Protein AF-A0A1A8L8E6-F1 (afdb_monomer_lite)

pLDDT: mean 73.15, std 21.64, range [30.52, 98.62]

Structure (mmCIF, N/CA/C/O backbone):
data_AF-A0A1A8L8E6-F1
#
_entry.id   AF-A0A1A8L8E6-F1
#
loop_
_atom_site.group_PDB
_atom_site.id
_atom_site.type_symbol
_atom_site.label_atom_id
_atom_site.label_alt_id
_atom_site.label_comp_id
_atom_site.label_asym_id
_atom_site.label_entity_id
_atom_site.label_seq_id
_atom_site.pdbx_PDB_ins_code
_atom_site.Cartn_x
_atom_site.Cartn_y
_atom_site.Cartn_z
_atom_site.occupancy
_atom_site.B_iso_or_equiv
_atom_site.auth_seq_id
_atom_site.auth_comp_id
_atom_site.auth_asym_id
_atom_site.auth_atom_id
_atom_site.pdbx_PDB_model_num
ATOM 1 N N . ARG A 1 1 ? -5.848 -0.897 59.527 1.00 51.50 1 ARG A N 1
ATOM 2 C CA . ARG A 1 1 ? -4.879 -0.174 58.669 1.00 51.50 1 ARG A CA 1
ATOM 3 C C . ARG A 1 1 ? -3.795 -1.164 58.243 1.00 51.50 1 ARG A C 1
ATOM 5 O O . ARG A 1 1 ? -3.201 -1.773 59.115 1.00 51.50 1 ARG A O 1
ATOM 12 N N . TYR A 1 2 ? -3.656 -1.353 56.926 1.00 51.88 2 TYR A N 1
ATOM 13 C CA . TYR A 1 2 ? -2.544 -1.946 56.160 1.00 51.88 2 TYR A CA 1
ATOM 14 C C . TYR A 1 2 ? -1.963 -3.317 56.581 1.00 51.88 2 TYR A C 1
ATOM 16 O O . TYR A 1 2 ? -0.936 -3.386 57.239 1.00 51.88 2 TYR A O 1
ATOM 24 N N . ARG A 1 3 ? -2.566 -4.414 56.088 1.00 58.44 3 ARG A N 1
ATOM 25 C CA . ARG A 1 3 ? -1.907 -5.739 55.948 1.00 58.44 3 ARG A CA 1
ATOM 26 C C . ARG A 1 3 ? -1.921 -6.274 54.498 1.00 58.44 3 ARG A C 1
ATOM 28 O O . ARG A 1 3 ? -1.459 -7.372 54.240 1.00 58.44 3 ARG A O 1
ATOM 35 N N . VAL A 1 4 ? -2.450 -5.507 53.539 1.00 60.50 4 VAL A N 1
ATOM 36 C CA . VAL A 1 4 ? -2.654 -5.978 52.152 1.00 60.50 4 VAL A CA 1
ATOM 37 C C . VAL A 1 4 ? -1.411 -5.776 51.273 1.00 60.50 4 VAL A C 1
ATOM 39 O O . VAL A 1 4 ? -1.155 -6.575 50.381 1.00 60.50 4 VAL A O 1
ATOM 42 N N . PHE A 1 5 ? -0.584 -4.762 51.556 1.00 56.34 5 PHE A N 1
ATOM 43 C CA . PHE A 1 5 ? 0.571 -4.424 50.713 1.00 56.34 5 PHE A CA 1
ATOM 44 C C . PHE A 1 5 ? 1.696 -5.472 50.724 1.00 56.34 5 PHE A C 1
ATOM 46 O O . PHE A 1 5 ? 2.367 -5.613 49.712 1.00 56.34 5 PHE A O 1
ATOM 53 N N . GLY A 1 6 ? 1.863 -6.242 51.809 1.00 64.25 6 GLY A N 1
ATOM 54 C CA . GLY A 1 6 ? 2.903 -7.280 51.891 1.00 64.25 6 GLY A CA 1
ATOM 55 C C . GLY A 1 6 ? 2.642 -8.491 50.988 1.00 64.25 6 GLY A C 1
ATOM 56 O O . GLY A 1 6 ? 3.568 -9.041 50.406 1.00 64.25 6 GLY A O 1
ATOM 57 N N . SER A 1 7 ? 1.371 -8.870 50.812 1.00 73.38 7 SER A N 1
ATOM 58 C CA . SER A 1 7 ? 0.993 -10.007 49.962 1.00 73.38 7 SER A CA 1
ATOM 59 C C . SER A 1 7 ? 1.136 -9.690 48.472 1.00 73.38 7 SER A C 1
ATOM 61 O O . SER A 1 7 ? 1.503 -10.570 47.700 1.00 73.38 7 SER A O 1
ATOM 63 N N . LEU A 1 8 ? 0.883 -8.440 48.066 1.00 75.94 8 LEU A N 1
ATOM 64 C CA . LEU A 1 8 ? 1.061 -8.017 46.676 1.00 75.94 8 LEU A CA 1
ATOM 65 C C . LEU A 1 8 ? 2.543 -7.849 46.323 1.00 75.94 8 LEU A C 1
ATOM 67 O O . LEU A 1 8 ? 2.952 -8.272 45.247 1.00 75.94 8 LEU A O 1
ATOM 71 N N . SER A 1 9 ? 3.355 -7.280 47.221 1.00 77.19 9 SER A N 1
ATOM 72 C CA . SER A 1 9 ? 4.801 -7.183 46.997 1.00 77.19 9 SER A CA 1
ATOM 73 C C . SER A 1 9 ? 5.450 -8.561 46.904 1.00 77.19 9 SER A C 1
ATOM 75 O O . SER A 1 9 ? 6.258 -8.779 46.017 1.00 77.19 9 SER A O 1
ATOM 77 N N . GLU A 1 10 ? 5.052 -9.513 47.754 1.00 76.25 10 GLU A N 1
ATOM 78 C CA . GLU A 1 10 ? 5.568 -10.886 47.698 1.00 76.25 10 GLU A CA 1
ATOM 79 C C . GLU A 1 10 ? 5.160 -11.610 46.404 1.00 76.25 10 GLU A C 1
ATOM 81 O O . GLU A 1 10 ? 5.951 -12.361 45.838 1.00 76.25 10 GLU A O 1
ATOM 86 N N . PHE A 1 11 ? 3.942 -11.363 45.911 1.00 77.50 11 PHE A N 1
ATOM 87 C CA . PHE A 1 11 ? 3.479 -11.900 44.633 1.00 77.50 11 PHE A CA 1
ATOM 88 C C . PHE A 1 11 ? 4.265 -11.322 43.446 1.00 77.50 11 PHE A C 1
ATOM 90 O O . PHE A 1 11 ? 4.702 -12.077 42.582 1.00 77.50 11 PHE A O 1
ATOM 97 N N . LEU A 1 12 ? 4.501 -10.006 43.430 1.00 77.06 12 LEU A N 1
ATOM 98 C CA . LEU A 1 12 ? 5.292 -9.338 42.388 1.00 77.06 12 LEU A CA 1
ATOM 99 C C . LEU A 1 12 ? 6.776 -9.717 42.448 1.00 77.06 12 LEU A C 1
ATOM 101 O O . LEU A 1 12 ? 7.422 -9.839 41.419 1.00 77.06 12 LEU A O 1
ATOM 105 N N . SER A 1 13 ? 7.324 -9.980 43.632 1.00 76.31 13 SER A N 1
ATOM 106 C CA . SER A 1 13 ? 8.695 -10.484 43.760 1.00 76.31 13 SER A CA 1
ATOM 107 C C . SER A 1 13 ? 8.880 -11.895 43.188 1.00 76.31 13 SER A C 1
ATOM 109 O O . SER A 1 13 ? 10.000 -12.270 42.867 1.00 76.31 13 SER A O 1
ATOM 111 N N . LYS A 1 14 ? 7.801 -12.677 43.057 1.00 73.06 14 LYS A N 1
ATOM 112 C CA . LYS A 1 14 ? 7.816 -14.053 42.530 1.00 73.06 14 LYS A CA 1
ATOM 113 C C . LYS A 1 14 ? 7.355 -14.152 41.072 1.00 73.06 14 LYS A C 1
ATOM 115 O O . LYS A 1 14 ? 7.474 -15.220 40.474 1.00 73.06 14 LYS A O 1
ATOM 120 N N . SER A 1 15 ? 6.811 -13.077 40.491 1.00 74.50 15 SER A N 1
ATOM 121 C CA . SER A 1 15 ? 6.330 -13.100 39.102 1.00 74.50 15 SER A CA 1
ATOM 122 C C . SER A 1 15 ? 7.469 -13.270 38.108 1.00 74.50 15 SER A C 1
ATOM 124 O O . SER A 1 15 ? 7.307 -13.968 37.111 1.00 74.50 15 SER A O 1
ATOM 126 N N . ASP A 1 16 ? 8.621 -12.684 38.416 1.00 77.75 16 ASP A N 1
ATOM 127 C CA . ASP A 1 16 ? 9.802 -12.742 37.564 1.00 77.75 16 ASP A CA 1
ATOM 128 C C . ASP A 1 16 ? 10.296 -14.188 37.430 1.00 77.75 16 ASP A C 1
ATOM 130 O O . ASP A 1 16 ? 10.424 -14.699 36.322 1.00 77.75 16 ASP A O 1
ATOM 134 N N . GLU A 1 17 ? 10.447 -14.905 38.546 1.00 83.00 17 GLU A N 1
ATOM 135 C CA . GLU A 1 17 ? 10.879 -16.310 38.564 1.00 83.00 17 GLU A CA 1
ATOM 136 C C . GLU A 1 17 ? 9.927 -17.233 37.784 1.00 83.00 17 GLU A C 1
ATOM 138 O O . GLU A 1 17 ? 10.367 -18.120 37.048 1.00 83.00 17 GLU A O 1
ATOM 143 N N . TYR A 1 18 ? 8.613 -17.002 37.891 1.00 83.81 18 TYR A N 1
ATOM 144 C CA . TYR A 1 18 ? 7.621 -17.764 37.129 1.00 83.81 18 TYR A CA 1
ATOM 145 C C . TYR A 1 18 ? 7.757 -17.543 35.616 1.00 83.81 18 TYR A C 1
ATOM 147 O O . TYR A 1 18 ? 7.713 -18.508 34.847 1.00 83.81 18 TYR A O 1
ATOM 155 N N . VAL A 1 19 ? 7.941 -16.292 35.184 1.00 87.94 19 VAL A N 1
ATOM 156 C CA . VAL A 1 19 ? 8.095 -15.943 33.764 1.00 87.94 19 VAL A CA 1
ATOM 157 C C . VAL A 1 19 ? 9.409 -16.486 33.204 1.00 87.94 19 VAL A C 1
ATOM 159 O O . VAL A 1 19 ? 9.391 -17.078 32.124 1.00 87.94 19 VAL A O 1
ATOM 162 N N . TYR A 1 20 ? 10.516 -16.370 33.944 1.00 87.94 20 TYR A N 1
ATOM 163 C CA . TYR A 1 20 ? 11.808 -16.933 33.538 1.00 87.94 20 TYR A CA 1
ATOM 164 C C . TYR A 1 20 ? 11.731 -18.452 33.372 1.00 87.94 20 TYR A C 1
ATOM 166 O O . TYR A 1 20 ? 12.066 -18.970 32.311 1.00 87.94 20 TYR A O 1
ATOM 174 N N . LYS A 1 21 ? 11.138 -19.165 34.336 1.00 88.38 21 LYS A N 1
ATOM 175 C CA . LYS A 1 21 ? 10.937 -20.616 34.235 1.00 88.38 21 LYS A CA 1
ATOM 176 C C . LYS A 1 21 ? 10.068 -21.014 33.039 1.00 88.38 21 LYS A C 1
ATOM 178 O O . LYS A 1 21 ? 10.298 -22.047 32.412 1.00 88.38 21 LYS A O 1
ATOM 183 N N . GLN A 1 22 ? 9.037 -20.231 32.725 1.00 90.62 22 GLN A N 1
ATOM 184 C CA . GLN A 1 22 ? 8.180 -20.499 31.572 1.00 90.62 22 GLN A CA 1
ATOM 185 C C . GLN A 1 22 ? 8.919 -20.281 30.244 1.00 90.62 22 GLN A C 1
ATOM 187 O O . GLN A 1 22 ? 8.703 -21.056 29.307 1.00 90.62 22 GLN A O 1
ATOM 192 N N . ALA A 1 23 ? 9.780 -19.263 30.176 1.00 92.88 23 ALA A N 1
ATOM 193 C CA . ALA A 1 23 ? 10.656 -19.017 29.037 1.00 92.88 23 ALA A CA 1
ATOM 194 C C . ALA A 1 23 ? 11.681 -20.149 28.869 1.00 92.88 23 ALA A C 1
ATOM 196 O O . ALA A 1 23 ? 11.795 -20.689 27.771 1.00 92.88 23 ALA A O 1
ATOM 197 N N . ASP A 1 24 ? 12.330 -20.590 29.948 1.00 89.50 24 ASP A N 1
ATOM 198 C CA . ASP A 1 24 ? 13.298 -21.694 29.921 1.00 89.50 24 ASP A CA 1
ATOM 199 C C . ASP A 1 24 ? 12.669 -22.998 29.426 1.00 89.50 24 ASP A C 1
ATOM 201 O O . ASP A 1 24 ? 13.211 -23.651 28.540 1.00 89.50 24 ASP A O 1
ATOM 205 N N . ASN A 1 25 ? 11.474 -23.342 29.920 1.00 92.62 25 ASN A N 1
ATOM 206 C CA . ASN A 1 25 ? 10.747 -24.530 29.463 1.00 92.62 25 ASN A CA 1
ATOM 207 C C . ASN A 1 25 ? 10.397 -24.464 27.965 1.00 92.62 25 ASN A C 1
ATOM 209 O O . ASN A 1 25 ? 10.394 -25.489 27.282 1.00 92.62 25 ASN A O 1
ATOM 213 N N . LEU A 1 26 ? 10.073 -23.272 27.447 1.00 95.06 26 LEU A N 1
ATOM 214 C CA . LEU A 1 26 ? 9.795 -23.074 26.022 1.00 95.06 26 LEU A CA 1
ATOM 215 C C . LEU A 1 26 ? 11.070 -23.233 25.192 1.00 95.06 26 LEU A C 1
ATOM 217 O O . LEU A 1 26 ? 11.060 -23.916 24.168 1.00 95.06 26 LEU A O 1
ATOM 221 N N . LEU A 1 27 ? 12.164 -22.620 25.636 1.00 94.19 27 LEU A N 1
ATOM 222 C CA . LEU A 1 27 ? 13.454 -22.716 24.964 1.00 94.19 27 LEU A CA 1
ATOM 223 C C . LEU A 1 27 ? 13.982 -24.154 24.999 1.00 94.19 27 LEU A C 1
ATOM 225 O O . LEU A 1 27 ? 14.492 -24.630 23.988 1.00 94.19 27 LEU A O 1
ATOM 229 N N . ASP A 1 28 ? 13.756 -24.901 26.077 1.00 93.75 28 ASP A N 1
ATOM 230 C CA . ASP A 1 28 ? 14.057 -26.332 26.147 1.00 93.75 28 ASP A CA 1
ATOM 231 C C . ASP A 1 28 ? 13.218 -27.160 25.170 1.00 93.75 28 ASP A C 1
ATOM 233 O O . ASP A 1 28 ? 13.757 -28.047 24.510 1.00 93.75 28 ASP A O 1
ATOM 237 N N . ALA A 1 29 ? 11.923 -26.866 25.021 1.00 94.19 29 ALA A N 1
ATOM 238 C CA . ALA A 1 29 ? 11.073 -27.556 24.049 1.00 94.19 29 ALA A CA 1
ATOM 239 C C . ALA A 1 29 ? 11.528 -27.312 22.597 1.00 94.19 29 ALA A C 1
ATOM 241 O O . ALA A 1 29 ? 11.437 -28.213 21.766 1.00 94.19 29 ALA A O 1
ATOM 242 N N . LEU A 1 30 ? 12.045 -26.115 22.297 1.00 90.00 30 LEU A N 1
ATOM 243 C CA . LEU A 1 30 ? 12.568 -25.755 20.974 1.00 90.00 30 LEU A CA 1
ATOM 244 C C . LEU A 1 30 ? 13.979 -26.293 20.711 1.00 90.00 30 LEU A C 1
ATOM 246 O O . LEU A 1 30 ? 14.345 -26.517 19.560 1.00 90.00 30 LEU A O 1
ATOM 250 N N . THR A 1 31 ? 14.767 -26.501 21.765 1.00 89.50 31 THR A N 1
ATOM 251 C CA . THR A 1 31 ? 16.183 -26.893 21.676 1.00 89.50 31 THR A CA 1
ATOM 252 C C . THR A 1 31 ? 16.440 -28.331 22.132 1.00 89.50 31 THR A C 1
ATOM 254 O O . THR A 1 31 ? 17.585 -28.728 22.327 1.00 89.50 31 THR A O 1
ATOM 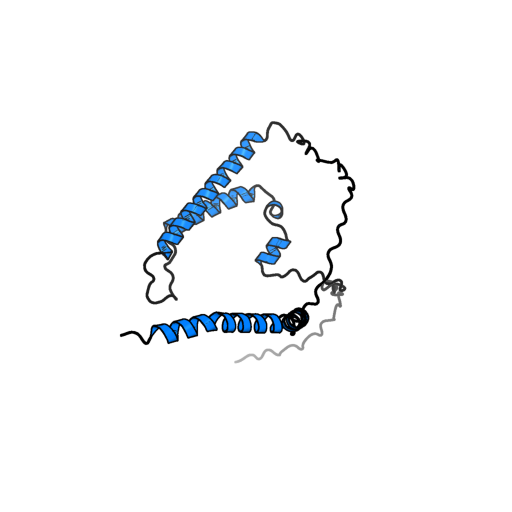257 N N . ASN A 1 32 ? 15.387 -29.135 22.329 1.00 88.31 32 ASN A N 1
ATOM 258 C CA . ASN A 1 32 ? 15.477 -30.493 22.884 1.00 88.31 32 ASN A CA 1
ATOM 259 C C . ASN A 1 32 ? 16.312 -30.544 24.185 1.00 88.31 32 ASN A C 1
ATOM 261 O O . ASN A 1 32 ? 17.129 -31.446 24.415 1.00 88.31 32 ASN A O 1
ATOM 265 N N . GLY A 1 33 ? 16.123 -29.526 25.024 1.00 84.94 33 GLY A N 1
ATOM 266 C CA . GLY A 1 33 ? 16.806 -29.351 26.298 1.00 84.94 33 GLY A CA 1
ATOM 267 C C . GLY A 1 33 ? 18.274 -28.928 26.201 1.00 84.94 33 GLY A C 1
ATOM 268 O O . GLY A 1 33 ? 18.994 -29.137 27.173 1.00 84.94 33 GLY A O 1
ATOM 269 N N . GLU A 1 34 ? 18.770 -28.407 25.069 1.00 88.75 34 GLU A N 1
ATOM 270 C CA . GLU A 1 34 ? 20.114 -27.798 25.013 1.00 88.75 34 GLU A CA 1
ATOM 271 C C . GLU A 1 34 ? 20.200 -26.512 25.832 1.00 88.75 34 GLU A C 1
ATOM 273 O O . GLU A 1 34 ? 21.196 -26.306 26.523 1.00 88.75 34 GLU A O 1
ATOM 278 N N . HIS A 1 35 ? 19.150 -25.691 25.820 1.00 88.19 35 HIS A N 1
ATOM 279 C CA . HIS A 1 35 ? 19.134 -24.398 26.502 1.00 88.19 35 HIS A CA 1
ATOM 280 C C . HIS A 1 35 ? 19.451 -24.513 28.007 1.00 88.19 35 HIS A C 1
ATOM 282 O O . HIS A 1 35 ? 20.403 -23.899 28.498 1.00 88.19 35 HIS A O 1
ATOM 288 N N . SER A 1 36 ? 18.747 -25.382 28.735 1.00 84.69 36 SER A N 1
ATOM 289 C CA . SER A 1 36 ? 19.021 -25.640 30.155 1.00 84.69 36 SER A CA 1
ATOM 290 C C . SER A 1 36 ? 20.355 -26.349 30.423 1.00 84.69 36 SER A C 1
ATOM 292 O O . SER A 1 36 ? 20.873 -26.265 31.539 1.00 84.69 36 SER A O 1
ATOM 294 N N . ARG A 1 37 ? 20.930 -27.066 29.443 1.00 80.88 37 ARG A N 1
ATOM 295 C CA . ARG A 1 37 ? 22.265 -27.683 29.583 1.00 80.88 37 ARG A CA 1
ATOM 296 C C . ARG A 1 37 ? 23.357 -26.618 29.574 1.00 80.88 37 ARG A C 1
ATOM 298 O O . ARG A 1 37 ? 24.199 -26.632 30.466 1.00 80.88 37 ARG A O 1
ATOM 305 N N . SER A 1 38 ? 23.293 -25.674 28.637 1.00 79.19 38 SER A N 1
ATOM 306 C CA . SER A 1 38 ? 24.260 -24.574 28.539 1.00 79.19 38 SER A CA 1
ATOM 307 C C . SER A 1 38 ? 24.227 -23.647 29.758 1.00 79.19 38 SER A C 1
ATOM 309 O O . SER A 1 38 ? 25.282 -23.226 30.226 1.00 79.19 38 SER A O 1
ATOM 311 N N . LEU A 1 39 ? 23.046 -23.373 30.327 1.00 72.31 39 LEU A N 1
ATOM 312 C CA . LEU A 1 39 ? 22.936 -22.574 31.556 1.00 72.31 39 LEU A CA 1
ATOM 313 C C . LEU A 1 39 ? 23.531 -23.280 32.782 1.00 72.31 39 LEU A C 1
ATOM 315 O O . LEU A 1 39 ? 24.262 -22.658 33.548 1.00 72.31 39 LEU A O 1
ATOM 319 N N . LYS A 1 40 ? 23.287 -24.587 32.942 1.00 73.06 40 LYS A N 1
ATOM 320 C CA . LYS A 1 40 ? 23.887 -25.378 34.033 1.00 73.06 40 LYS A CA 1
ATOM 321 C C . LYS A 1 40 ? 25.407 -25.489 33.936 1.00 73.06 40 LYS A C 1
ATOM 323 O O . LYS A 1 40 ? 26.061 -25.692 34.952 1.00 73.06 40 LYS A O 1
ATOM 328 N N . GLU A 1 41 ? 25.960 -25.388 32.733 1.00 69.00 41 GLU A N 1
ATOM 329 C CA . GLU A 1 41 ? 27.406 -25.417 32.504 1.00 69.00 41 GLU A CA 1
ATOM 330 C C . GLU A 1 41 ? 28.066 -24.054 32.781 1.00 69.00 41 GLU A C 1
ATOM 332 O O . GLU A 1 41 ? 29.205 -24.006 33.241 1.00 69.00 41 GLU A O 1
ATOM 337 N N . ALA A 1 42 ? 27.334 -22.951 32.587 1.00 62.69 42 ALA A N 1
ATOM 338 C CA . ALA A 1 42 ? 27.775 -21.598 32.934 1.00 62.69 42 ALA A CA 1
ATOM 339 C C . ALA A 1 42 ? 27.675 -21.279 34.443 1.00 62.69 42 ALA A C 1
ATOM 341 O O . ALA A 1 42 ? 28.358 -20.377 34.922 1.00 62.69 42 ALA A O 1
ATOM 342 N N . GLU A 1 43 ? 26.873 -22.029 35.206 1.00 54.59 43 GLU A N 1
ATOM 343 C CA . GLU A 1 43 ? 26.739 -21.927 36.670 1.00 54.59 43 GLU A CA 1
ATOM 344 C C . GLU A 1 43 ? 27.722 -22.865 37.411 1.00 54.59 43 GLU A C 1
ATOM 346 O O . GLU A 1 43 ? 27.378 -23.556 38.370 1.00 54.59 43 GLU A O 1
ATOM 351 N N . ALA A 1 44 ? 28.975 -22.929 36.954 1.00 44.34 44 ALA A N 1
ATOM 352 C CA . ALA A 1 44 ? 30.077 -23.526 37.709 1.00 44.34 44 ALA A CA 1
ATOM 353 C C . ALA A 1 44 ? 30.866 -22.415 38.435 1.00 44.34 44 ALA A C 1
ATOM 355 O O . ALA A 1 44 ? 31.054 -21.334 37.877 1.00 44.34 44 ALA A O 1
ATOM 356 N N . PRO A 1 45 ? 31.333 -22.642 39.678 1.00 44.25 45 PRO A N 1
ATOM 357 C CA . PRO A 1 45 ? 31.912 -21.597 40.514 1.00 44.25 45 PRO A CA 1
ATOM 358 C C . PRO A 1 45 ? 33.222 -21.057 39.930 1.00 44.25 45 PRO A C 1
ATOM 360 O O . PRO A 1 45 ? 34.116 -21.820 39.554 1.00 44.25 45 PRO A O 1
ATOM 363 N N . GLU A 1 46 ? 33.330 -19.729 39.919 1.00 41.06 46 GLU A N 1
ATOM 364 C CA . GLU A 1 46 ? 34.527 -18.969 39.571 1.00 41.06 46 GLU A CA 1
ATOM 365 C C . GLU A 1 46 ? 35.789 -19.513 40.267 1.00 41.06 46 GLU A C 1
ATOM 367 O O . GLU A 1 46 ? 35.824 -19.725 41.484 1.00 41.06 46 GLU A O 1
ATOM 372 N N . LYS A 1 47 ? 36.874 -19.659 39.498 1.00 33.03 47 LYS A N 1
ATOM 373 C CA . LYS A 1 47 ? 38.241 -19.563 40.022 1.00 33.03 47 LYS A CA 1
ATOM 374 C C . LYS A 1 47 ? 38.796 -18.181 39.657 1.00 33.03 47 LYS A C 1
ATOM 376 O O . LYS A 1 47 ? 38.680 -17.801 38.493 1.00 33.03 47 LYS A O 1
ATOM 381 N N . PRO A 1 48 ? 39.414 -17.447 40.601 1.00 39.62 48 PRO A N 1
ATOM 382 C CA . PRO A 1 48 ? 40.074 -16.182 40.312 1.00 39.62 48 PRO A CA 1
ATOM 383 C C . PRO A 1 48 ? 41.503 -16.411 39.790 1.00 39.62 48 PRO A C 1
ATOM 385 O O . PRO A 1 48 ? 42.057 -17.500 39.963 1.00 39.62 48 PRO A O 1
ATOM 388 N N . ALA A 1 49 ? 42.104 -15.319 39.295 1.00 34.78 49 ALA A N 1
ATOM 389 C CA . ALA A 1 49 ? 43.502 -15.133 38.866 1.00 34.78 49 ALA A CA 1
ATOM 390 C C . ALA A 1 49 ? 43.709 -15.358 37.343 1.00 34.78 49 ALA A C 1
ATOM 392 O O . ALA A 1 49 ? 43.221 -16.336 36.797 1.00 34.78 49 ALA A O 1
ATOM 393 N N . VAL A 1 50 ? 44.383 -14.507 36.559 1.00 37.28 50 VAL A N 1
ATOM 394 C CA . VAL A 1 50 ? 45.434 -13.503 36.810 1.00 37.28 50 VAL A CA 1
ATOM 395 C C . VAL A 1 50 ? 45.401 -12.457 35.676 1.00 37.28 50 VAL A C 1
ATOM 397 O O . VAL A 1 50 ? 45.164 -12.809 34.524 1.00 37.28 50 VAL A O 1
ATOM 400 N N . GLU A 1 51 ? 45.671 -11.189 36.007 1.00 41.75 51 GLU A N 1
ATOM 401 C CA . GLU A 1 51 ? 46.046 -10.135 35.055 1.00 41.75 51 GLU A CA 1
ATOM 402 C C . GLU A 1 51 ? 47.365 -10.467 34.337 1.00 41.75 51 GLU A C 1
ATOM 404 O O . GLU A 1 51 ? 48.372 -10.706 35.002 1.00 41.75 51 GLU A O 1
ATOM 409 N N . GLU A 1 52 ? 47.427 -10.349 33.007 1.00 35.69 52 GLU A N 1
ATOM 410 C CA . GLU A 1 52 ? 48.704 -10.094 32.336 1.00 35.69 52 GLU A CA 1
ATOM 411 C C . GLU A 1 52 ? 48.574 -8.968 31.306 1.00 35.69 52 GLU A C 1
ATOM 413 O O . GLU A 1 52 ? 47.841 -9.020 30.321 1.00 35.69 52 GLU A O 1
ATOM 418 N N . LYS A 1 53 ? 49.319 -7.915 31.621 1.00 42.31 53 LYS A N 1
ATOM 419 C CA . LYS A 1 53 ? 49.610 -6.718 30.852 1.00 42.31 53 LYS A CA 1
ATOM 420 C C . LYS A 1 53 ? 50.459 -7.078 29.629 1.00 42.31 53 LYS A C 1
ATOM 422 O O . LYS A 1 53 ? 51.606 -7.483 29.788 1.00 42.31 53 LYS A O 1
ATOM 427 N N . GLY A 1 54 ? 49.927 -6.845 28.433 1.00 30.52 54 GLY A N 1
ATOM 428 C CA . GLY A 1 54 ? 50.663 -6.899 27.169 1.00 30.52 54 GLY A CA 1
ATOM 429 C C . GLY A 1 54 ? 50.415 -5.627 26.366 1.00 30.52 54 GLY A C 1
ATOM 430 O O . GLY A 1 54 ? 49.410 -5.513 25.677 1.00 30.52 54 GLY A O 1
ATOM 431 N N . ASP A 1 55 ? 51.322 -4.668 26.513 1.00 35.84 55 ASP A N 1
ATOM 432 C CA . ASP A 1 55 ? 51.432 -3.449 25.713 1.00 35.84 55 ASP A CA 1
ATOM 433 C C . ASP A 1 55 ? 52.421 -3.730 24.573 1.00 35.84 55 ASP A C 1
ATOM 435 O O . ASP A 1 55 ? 53.567 -4.077 24.862 1.00 35.84 55 ASP A O 1
ATOM 439 N N . ALA A 1 56 ? 51.983 -3.649 23.312 1.00 41.81 56 ALA A N 1
ATOM 440 C CA . ALA A 1 56 ? 52.827 -3.381 22.140 1.00 41.81 56 ALA A CA 1
ATOM 441 C C . ALA A 1 56 ? 51.980 -3.268 20.860 1.00 41.81 56 ALA A C 1
ATOM 443 O O . ALA A 1 56 ? 51.218 -4.168 20.512 1.00 41.81 56 ALA A O 1
ATOM 444 N N . GLU A 1 57 ? 52.174 -2.148 20.166 1.00 41.28 57 GLU A N 1
ATOM 445 C CA . GLU A 1 57 ? 51.668 -1.800 18.839 1.00 41.28 57 GLU A CA 1
ATOM 446 C C . GLU A 1 57 ? 51.749 -2.921 17.792 1.00 41.28 57 GLU A C 1
ATOM 448 O O . GLU A 1 57 ? 52.772 -3.591 17.645 1.00 41.28 57 GLU A O 1
ATOM 453 N N . ALA A 1 58 ? 50.726 -2.988 16.936 1.00 38.34 58 ALA A N 1
ATOM 454 C CA . ALA A 1 58 ? 50.866 -3.495 15.577 1.00 38.34 58 ALA A CA 1
ATOM 455 C C . ALA A 1 58 ? 49.852 -2.808 14.648 1.00 38.34 58 ALA A C 1
ATOM 457 O O . ALA A 1 58 ? 48.682 -3.166 14.616 1.00 38.34 58 ALA A O 1
ATOM 458 N N . ALA A 1 59 ? 50.353 -1.805 13.924 1.00 43.28 59 ALA A N 1
ATOM 459 C CA . ALA A 1 59 ? 50.009 -1.445 12.549 1.00 43.28 59 ALA A CA 1
ATOM 460 C C . ALA A 1 59 ? 48.546 -1.640 12.095 1.00 43.28 59 ALA A C 1
ATOM 462 O O . ALA A 1 59 ? 48.147 -2.725 11.681 1.00 43.28 59 ALA A O 1
ATOM 463 N N . GLU A 1 60 ? 47.809 -0.531 12.026 1.00 46.78 60 GLU A N 1
ATOM 464 C CA . GLU A 1 60 ? 46.634 -0.387 11.163 1.00 46.78 60 GLU A CA 1
ATOM 465 C C . GLU A 1 60 ? 47.064 -0.511 9.686 1.00 46.78 60 GLU A C 1
ATOM 467 O O . GLU A 1 60 ? 47.894 0.281 9.224 1.00 46.78 60 GLU A O 1
ATOM 472 N N . PRO A 1 61 ? 46.544 -1.476 8.909 1.00 44.44 61 PRO A N 1
ATOM 473 C CA . PRO A 1 61 ? 46.722 -1.474 7.469 1.00 44.44 61 PRO A CA 1
ATOM 474 C C . PRO A 1 61 ? 45.722 -0.505 6.827 1.00 44.44 61 PRO A C 1
ATOM 476 O O . PRO A 1 61 ? 44.515 -0.751 6.819 1.00 44.44 61 PRO A O 1
ATOM 479 N N . ASP A 1 62 ? 46.252 0.554 6.211 1.00 47.03 62 ASP A N 1
ATOM 480 C CA . ASP A 1 62 ? 45.595 1.331 5.157 1.00 47.03 62 ASP A CA 1
ATOM 481 C C . ASP A 1 62 ? 45.055 0.379 4.073 1.00 47.03 62 ASP A C 1
ATOM 483 O O . ASP A 1 62 ? 45.735 0.038 3.102 1.00 47.03 62 ASP A O 1
ATOM 487 N N . SER A 1 63 ? 43.803 -0.057 4.210 1.00 42.56 63 SER A N 1
ATOM 488 C CA . SER A 1 63 ? 43.050 -0.656 3.109 1.00 42.56 63 SER A CA 1
ATOM 489 C C . SER A 1 63 ? 42.353 0.447 2.335 1.00 42.56 63 SER A C 1
ATOM 491 O O . SER A 1 63 ? 41.160 0.723 2.450 1.00 42.56 63 SER A O 1
ATOM 493 N N . SER A 1 64 ? 43.188 1.069 1.510 1.00 54.28 64 SER A N 1
ATOM 494 C CA . SER A 1 64 ? 42.842 1.576 0.193 1.00 54.28 64 SER A CA 1
ATOM 495 C C . SER A 1 64 ? 41.811 0.675 -0.499 1.00 54.28 64 SER A C 1
ATOM 497 O O . SER A 1 64 ? 42.106 -0.436 -0.932 1.00 54.28 64 SER A O 1
ATOM 499 N N . SER A 1 65 ? 40.574 1.151 -0.567 1.00 49.06 65 SER A N 1
ATOM 500 C CA . SER A 1 65 ? 39.748 1.182 -1.780 1.00 49.06 65 SER A CA 1
ATOM 501 C C . SER A 1 65 ? 38.352 1.647 -1.387 1.00 49.06 65 SER A C 1
ATOM 503 O O . SER A 1 65 ? 37.409 0.875 -1.247 1.00 49.06 65 SER A O 1
ATOM 505 N N . ARG A 1 66 ? 38.196 2.966 -1.232 1.00 53.22 66 ARG A N 1
ATOM 506 C CA . ARG A 1 66 ? 36.893 3.564 -1.524 1.00 53.22 66 ARG A CA 1
ATOM 507 C C . ARG A 1 66 ? 36.639 3.213 -2.992 1.00 53.22 66 ARG A C 1
ATOM 509 O O . ARG A 1 66 ? 37.456 3.621 -3.820 1.00 53.22 66 ARG A O 1
ATOM 516 N N . PRO A 1 67 ? 35.587 2.466 -3.359 1.00 49.34 67 PRO A N 1
ATOM 517 C CA . PRO A 1 67 ? 35.103 2.613 -4.706 1.00 49.34 67 PRO A CA 1
ATOM 518 C C . PRO A 1 67 ? 34.571 4.041 -4.726 1.00 49.34 67 PRO A C 1
ATOM 520 O O . PRO A 1 67 ? 33.508 4.334 -4.175 1.00 49.34 67 PRO A O 1
ATOM 523 N N . ASP A 1 68 ? 35.367 4.953 -5.282 1.00 45.34 68 ASP A N 1
ATOM 524 C CA . ASP A 1 68 ? 34.813 6.102 -5.969 1.00 45.34 68 ASP A CA 1
ATOM 525 C C . ASP A 1 68 ? 33.742 5.507 -6.873 1.00 45.34 68 ASP A C 1
ATOM 527 O O . ASP A 1 68 ? 34.036 4.867 -7.885 1.00 45.34 68 ASP A O 1
ATOM 531 N N . LEU A 1 69 ? 32.490 5.599 -6.421 1.00 49.22 69 LEU A N 1
ATOM 532 C CA . LEU A 1 69 ? 31.335 5.351 -7.250 1.00 49.22 69 LEU A CA 1
ATOM 533 C C . LEU A 1 69 ? 31.411 6.450 -8.292 1.00 49.22 69 LEU A C 1
ATOM 535 O O . LEU A 1 69 ? 30.903 7.556 -8.112 1.00 49.22 69 LEU A O 1
ATOM 539 N N . LEU A 1 70 ? 32.156 6.134 -9.348 1.00 46.47 70 LEU A N 1
ATOM 540 C CA . LEU A 1 70 ? 32.127 6.799 -10.619 1.00 46.47 70 LEU A CA 1
ATOM 541 C C . LEU A 1 70 ? 30.649 6.912 -10.939 1.00 46.47 70 LEU A C 1
ATOM 543 O O . LEU A 1 70 ? 29.988 5.916 -11.246 1.00 46.47 70 LEU A O 1
ATOM 547 N N . CYS A 1 71 ? 30.148 8.133 -10.762 1.00 52.53 71 CYS A N 1
ATOM 548 C CA . CYS A 1 71 ? 28.892 8.608 -11.287 1.00 52.53 71 CYS A CA 1
ATOM 549 C C . CYS A 1 71 ? 28.934 8.261 -12.773 1.00 52.53 71 CYS A C 1
ATOM 551 O O . CYS A 1 71 ? 29.542 8.963 -13.583 1.00 52.53 71 CYS A O 1
ATOM 553 N N . SER A 1 72 ? 28.432 7.071 -13.091 1.00 44.25 72 SER A N 1
ATOM 554 C CA . SER A 1 72 ? 28.417 6.549 -14.438 1.00 44.25 72 SER A CA 1
ATOM 555 C C . SER A 1 72 ? 27.367 7.374 -15.137 1.00 44.25 72 SER A C 1
ATOM 557 O O . SER A 1 72 ? 26.170 7.196 -14.923 1.00 44.25 72 SER A O 1
ATOM 559 N N . ALA A 1 73 ? 27.871 8.352 -15.883 1.00 50.28 73 ALA A N 1
ATOM 560 C CA . ALA A 1 73 ? 27.135 9.221 -16.766 1.00 50.28 73 ALA A CA 1
ATOM 561 C C . ALA A 1 73 ? 26.066 8.414 -17.511 1.00 50.28 73 ALA A C 1
ATOM 563 O O . ALA A 1 73 ? 26.348 7.705 -18.475 1.00 50.28 73 ALA A O 1
ATOM 564 N N . THR A 1 74 ? 24.830 8.528 -17.039 1.00 51.88 74 THR A N 1
ATOM 565 C CA . THR A 1 74 ? 23.641 8.166 -17.796 1.00 51.88 74 THR A CA 1
ATOM 566 C C . THR A 1 74 ? 22.990 9.491 -18.165 1.00 51.88 74 THR A C 1
ATOM 568 O O . THR A 1 74 ? 22.537 10.208 -17.284 1.00 51.88 74 THR A O 1
ATOM 571 N N . GLY A 1 75 ? 23.081 9.835 -19.453 1.00 47.19 75 GLY A N 1
ATOM 572 C CA . GLY A 1 75 ? 22.267 10.794 -20.218 1.00 47.19 75 GLY A CA 1
ATOM 573 C C . GLY A 1 75 ? 21.686 12.040 -19.516 1.00 47.19 75 GLY A C 1
ATOM 574 O O . GLY A 1 75 ? 20.830 11.893 -18.649 1.00 47.19 75 GLY A O 1
ATOM 575 N N . PRO A 1 76 ? 21.989 13.271 -19.978 1.00 54.47 76 PRO A N 1
ATOM 576 C CA . PRO A 1 76 ? 21.398 14.518 -19.465 1.00 54.47 76 PRO A CA 1
ATOM 577 C C . PRO A 1 76 ? 19.876 14.705 -19.644 1.00 54.47 76 PRO A C 1
ATOM 579 O O . PRO A 1 76 ? 19.369 15.765 -19.288 1.00 54.47 76 PRO A O 1
ATOM 582 N N . ASP A 1 77 ? 19.127 13.717 -20.143 1.00 48.53 77 ASP A N 1
ATOM 583 C CA . ASP A 1 77 ? 17.749 13.923 -20.615 1.00 48.53 77 ASP A CA 1
ATOM 584 C C . ASP A 1 77 ? 16.661 13.197 -19.786 1.00 48.53 77 ASP A C 1
ATOM 586 O O . ASP A 1 77 ? 15.479 13.290 -20.107 1.00 48.53 77 ASP A O 1
ATOM 590 N N . SER A 1 78 ? 17.009 12.522 -18.679 1.00 56.03 78 SER A N 1
ATOM 591 C CA . SER A 1 78 ? 16.052 11.773 -17.825 1.00 56.03 78 SER A CA 1
ATOM 592 C C . SER A 1 78 ? 15.395 12.588 -16.696 1.00 56.03 78 SER A C 1
ATOM 594 O O . SER A 1 78 ? 14.514 12.094 -15.990 1.00 56.03 78 SER A O 1
ATOM 596 N N . SER A 1 79 ? 15.803 13.848 -16.513 1.00 62.31 79 SER A N 1
ATOM 597 C CA . SER A 1 79 ? 15.426 14.678 -15.356 1.00 62.31 79 SER A CA 1
ATOM 598 C C . SER A 1 79 ? 13.912 14.917 -15.231 1.00 62.31 79 SER A C 1
ATOM 600 O O . SER A 1 79 ? 13.365 14.906 -14.128 1.00 62.31 79 SER A O 1
ATOM 602 N N . GLY A 1 80 ? 13.207 15.087 -16.355 1.00 77.56 80 GLY A N 1
ATOM 603 C CA . GLY A 1 80 ? 11.772 15.394 -16.345 1.00 77.56 80 GLY A CA 1
ATOM 604 C C . GLY A 1 80 ? 10.891 14.213 -15.932 1.00 77.56 80 GLY A C 1
ATOM 605 O O . GLY A 1 80 ? 9.977 14.366 -15.121 1.00 77.56 80 GLY A O 1
ATOM 606 N N . GLU A 1 81 ? 11.179 13.028 -16.465 1.00 84.19 81 GLU A N 1
ATOM 607 C CA . GLU A 1 81 ? 10.390 11.821 -16.221 1.00 84.19 81 GLU A CA 1
ATOM 608 C C . GLU A 1 81 ? 10.649 11.259 -14.818 1.00 84.19 81 GLU A C 1
ATOM 610 O O . GLU A 1 81 ? 9.701 10.982 -14.082 1.00 84.19 81 GLU A O 1
ATOM 615 N N . ALA A 1 82 ? 11.912 11.217 -14.382 1.00 87.88 82 ALA A N 1
ATOM 616 C CA . ALA A 1 82 ? 12.267 10.809 -13.023 1.00 87.88 82 ALA A CA 1
ATOM 617 C C . ALA A 1 82 ? 11.610 11.702 -11.950 1.00 87.88 82 ALA A C 1
ATOM 619 O O . ALA A 1 82 ? 11.116 11.200 -10.939 1.00 87.88 82 ALA A O 1
ATOM 620 N N . LEU A 1 83 ? 11.533 13.019 -12.183 1.00 92.06 83 LEU A N 1
ATOM 621 C CA . LEU A 1 83 ? 10.834 13.947 -11.286 1.00 92.06 83 LEU A CA 1
ATOM 622 C C . LEU A 1 83 ? 9.330 13.653 -11.240 1.00 92.06 83 LEU A C 1
ATOM 624 O O . LEU A 1 83 ? 8.733 13.649 -10.162 1.00 92.06 83 LEU A O 1
ATOM 628 N N . HIS A 1 84 ? 8.709 13.379 -12.388 1.00 91.81 84 HIS A N 1
ATOM 629 C CA . HIS A 1 84 ? 7.293 13.023 -12.450 1.00 91.81 84 HIS A CA 1
ATOM 630 C C . HIS A 1 84 ? 6.988 11.726 -11.682 1.00 91.81 84 HIS A C 1
ATOM 632 O O . HIS A 1 84 ? 6.031 11.692 -10.903 1.00 91.81 84 HIS A O 1
ATOM 638 N N . PHE A 1 85 ? 7.831 10.699 -11.831 1.00 93.00 85 PHE A N 1
ATOM 639 C CA . PHE A 1 85 ? 7.746 9.463 -11.050 1.00 93.00 85 PHE A CA 1
ATOM 640 C C . PHE A 1 85 ? 7.858 9.731 -9.551 1.00 93.00 85 PHE A C 1
ATOM 642 O O . PHE A 1 85 ? 6.992 9.301 -8.787 1.00 93.00 85 PHE A O 1
ATOM 649 N N . GLN A 1 86 ? 8.865 10.500 -9.131 1.00 95.56 86 GLN A N 1
ATOM 650 C CA . GLN A 1 86 ? 9.042 10.851 -7.724 1.00 95.56 86 GLN A CA 1
ATOM 651 C C . GLN A 1 86 ? 7.814 11.581 -7.168 1.00 95.56 86 GLN A C 1
ATOM 653 O O . GLN A 1 86 ? 7.298 11.218 -6.115 1.00 95.56 86 GLN A O 1
ATOM 658 N N . LYS A 1 87 ? 7.274 12.549 -7.914 1.00 95.94 87 LYS A N 1
ATOM 659 C CA . LYS A 1 87 ? 6.066 13.281 -7.519 1.00 95.94 87 LYS A CA 1
ATOM 660 C C . LYS A 1 87 ? 4.862 12.352 -7.330 1.00 95.94 87 LYS A C 1
ATOM 662 O O . LYS A 1 87 ? 4.128 12.507 -6.355 1.00 95.94 87 LYS A O 1
ATOM 667 N N . LYS A 1 88 ? 4.648 11.392 -8.236 1.00 96.50 88 LYS A N 1
ATOM 668 C CA . LYS A 1 88 ? 3.566 10.398 -8.105 1.00 96.50 88 LYS A CA 1
ATOM 669 C C . LYS A 1 88 ? 3.775 9.470 -6.907 1.00 96.50 88 LYS A C 1
ATOM 671 O O . LYS A 1 88 ? 2.802 9.115 -6.237 1.00 96.50 88 LYS A O 1
ATOM 676 N N . LEU A 1 89 ? 5.016 9.094 -6.602 1.00 96.88 89 LEU A N 1
ATOM 677 C CA . LEU A 1 89 ? 5.338 8.313 -5.403 1.00 96.88 89 LEU A CA 1
ATOM 678 C C . LEU A 1 89 ? 5.061 9.104 -4.120 1.00 96.88 89 LEU A C 1
ATOM 680 O O . LEU A 1 89 ? 4.455 8.568 -3.188 1.00 96.88 89 LEU A O 1
ATOM 684 N N . ASP A 1 90 ? 5.421 10.384 -4.085 1.00 98.06 90 ASP A N 1
ATOM 685 C CA . ASP A 1 90 ? 5.148 11.269 -2.950 1.00 98.06 90 ASP A CA 1
ATOM 686 C C . ASP A 1 90 ? 3.637 11.459 -2.743 1.00 98.06 90 ASP A C 1
ATOM 688 O O . ASP A 1 90 ? 3.132 11.377 -1.618 1.00 98.06 90 ASP A O 1
ATOM 692 N N . GLU A 1 91 ? 2.891 11.653 -3.835 1.00 98.12 91 GLU A N 1
ATOM 693 C CA . GLU A 1 91 ? 1.428 11.711 -3.818 1.00 98.12 91 GLU A CA 1
ATOM 694 C C . GLU A 1 91 ? 0.826 10.412 -3.273 1.00 98.12 91 GLU A C 1
ATOM 696 O O . GLU A 1 91 ? -0.012 10.445 -2.371 1.00 98.12 91 GLU A O 1
ATOM 701 N N . THR A 1 92 ? 1.295 9.261 -3.754 1.00 98.25 92 THR A N 1
ATOM 702 C CA . THR A 1 92 ? 0.829 7.945 -3.295 1.00 98.25 92 THR A CA 1
ATOM 703 C C . THR A 1 92 ? 1.142 7.727 -1.814 1.00 98.25 92 THR A C 1
ATOM 705 O O . THR A 1 92 ? 0.294 7.250 -1.061 1.00 98.25 92 THR A O 1
ATOM 708 N N . THR A 1 93 ? 2.315 8.163 -1.356 1.00 98.56 93 THR A N 1
ATOM 709 C CA . THR A 1 93 ? 2.703 8.124 0.062 1.00 98.56 93 THR A CA 1
ATOM 710 C C . THR A 1 93 ? 1.770 8.975 0.921 1.00 98.56 93 THR A C 1
ATOM 712 O O . THR A 1 93 ? 1.396 8.577 2.026 1.00 98.56 93 THR A O 1
ATOM 715 N N . LYS A 1 94 ? 1.354 10.146 0.426 1.00 98.62 94 LYS A N 1
ATOM 716 C CA . LYS A 1 94 ? 0.357 10.981 1.103 1.00 98.62 94 LYS A CA 1
ATOM 717 C C . LYS A 1 94 ? -1.009 10.290 1.158 1.00 98.62 94 LYS A C 1
ATOM 719 O O . LYS A 1 94 ? -1.584 10.220 2.239 1.00 98.62 94 LYS A O 1
ATOM 724 N N . LEU A 1 95 ? -1.493 9.746 0.041 1.00 98.62 95 LEU A N 1
ATOM 725 C CA . LEU A 1 95 ? -2.775 9.033 -0.010 1.00 98.62 95 LEU A CA 1
ATOM 726 C C . LEU A 1 95 ? -2.811 7.840 0.957 1.00 98.62 95 LEU A C 1
ATOM 728 O O . LEU A 1 95 ? -3.821 7.629 1.621 1.00 98.62 95 LEU A O 1
ATOM 732 N N . LEU A 1 96 ? -1.706 7.099 1.088 1.00 98.62 96 LEU A N 1
ATOM 733 C CA . LEU A 1 96 ? -1.575 6.006 2.057 1.00 98.62 96 LEU A CA 1
ATOM 734 C C . LEU A 1 96 ? -1.679 6.493 3.509 1.00 98.62 96 LEU A C 1
ATOM 736 O O . LEU A 1 96 ? -2.340 5.844 4.319 1.00 98.62 96 LEU A O 1
ATOM 740 N N . ARG A 1 97 ? -1.070 7.640 3.842 1.00 98.56 97 ARG A N 1
ATOM 741 C CA . ARG A 1 97 ? -1.219 8.251 5.174 1.00 98.56 97 ARG A CA 1
ATOM 742 C C . ARG A 1 97 ? -2.664 8.668 5.435 1.00 98.56 97 ARG A C 1
ATOM 744 O O . ARG A 1 97 ? -3.219 8.295 6.462 1.00 98.56 97 ARG A O 1
ATOM 751 N N . ASP A 1 98 ? -3.288 9.346 4.477 1.00 98.56 98 ASP A N 1
ATOM 752 C CA . ASP A 1 98 ? -4.680 9.790 4.592 1.00 98.56 98 ASP A CA 1
ATOM 753 C C . ASP A 1 98 ? -5.648 8.591 4.721 1.00 98.56 98 ASP A C 1
ATOM 755 O O . ASP A 1 98 ? -6.613 8.643 5.491 1.00 98.56 98 ASP A O 1
ATOM 759 N N . LEU A 1 99 ? -5.379 7.490 4.005 1.00 98.50 99 LEU A N 1
ATOM 760 C CA . LEU A 1 99 ? -6.140 6.239 4.093 1.00 98.50 99 LEU A CA 1
ATOM 761 C C . LEU A 1 99 ? -5.983 5.590 5.471 1.00 98.50 99 LEU A C 1
ATOM 763 O O . LEU A 1 99 ? -6.976 5.186 6.076 1.00 98.50 99 LEU A O 1
ATOM 767 N N . GLN A 1 100 ? -4.754 5.526 5.987 1.00 98.31 100 GLN A N 1
ATOM 768 C CA . GLN A 1 100 ? -4.480 5.006 7.324 1.00 98.31 100 GLN A CA 1
ATOM 769 C C . GLN A 1 100 ? -5.183 5.840 8.401 1.00 98.31 100 GLN A C 1
ATOM 771 O O . GLN A 1 100 ? -5.719 5.282 9.358 1.00 98.31 100 GLN A O 1
ATOM 776 N N . ASP A 1 101 ? -5.199 7.163 8.261 1.00 98.00 101 ASP A N 1
ATOM 777 C CA . ASP A 1 101 ? -5.871 8.047 9.211 1.00 98.00 101 ASP A CA 1
ATOM 778 C C . ASP A 1 101 ? -7.390 7.844 9.183 1.00 98.00 101 ASP A C 1
ATOM 780 O O . ASP A 1 101 ? -8.006 7.735 10.244 1.00 98.00 101 ASP A O 1
ATOM 784 N N . ALA A 1 102 ? -7.991 7.679 7.999 1.00 96.88 102 ALA A N 1
ATOM 785 C CA . ALA A 1 102 ? -9.411 7.340 7.867 1.00 96.88 102 ALA A CA 1
ATOM 786 C C . ALA A 1 102 ? -9.744 5.965 8.484 1.00 96.88 102 ALA A C 1
ATOM 788 O O . ALA A 1 102 ? -10.737 5.826 9.202 1.00 96.88 102 ALA A O 1
ATOM 789 N N . GLN A 1 103 ? -8.881 4.964 8.277 1.00 96.50 103 GLN A N 1
ATOM 790 C CA . GLN A 1 103 ? -9.006 3.649 8.915 1.00 96.50 103 GLN A CA 1
ATOM 791 C C . GLN A 1 103 ? -8.903 3.746 10.435 1.00 96.50 103 GLN A C 1
ATOM 793 O O . GLN A 1 103 ? -9.703 3.149 11.157 1.00 96.50 103 GLN A O 1
ATOM 798 N N . ARG A 1 104 ? -7.935 4.516 10.938 1.00 95.25 104 ARG A N 1
ATOM 799 C CA . ARG A 1 104 ? -7.722 4.731 12.371 1.00 95.25 104 ARG A CA 1
ATOM 800 C C . AR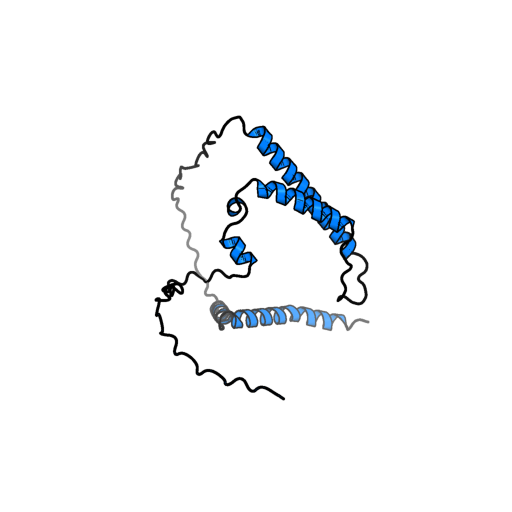G A 1 104 ? -8.907 5.442 13.006 1.00 95.25 104 ARG A C 1
ATOM 802 O O . ARG A 1 104 ? -9.325 5.030 14.080 1.00 95.25 104 ARG A O 1
ATOM 809 N N . GLU A 1 105 ? -9.456 6.465 12.361 1.00 94.38 105 GLU A N 1
ATOM 810 C CA . GLU A 1 105 ? -10.656 7.171 12.820 1.00 94.38 105 GLU A CA 1
ATOM 811 C C . GLU A 1 105 ? -11.826 6.196 12.989 1.00 94.38 105 GLU A C 1
ATOM 813 O O . GLU A 1 105 ? -12.403 6.103 14.075 1.00 94.38 105 GLU A O 1
ATOM 818 N N . ARG A 1 106 ? -12.109 5.391 11.956 1.00 92.38 106 ARG A N 1
ATOM 819 C CA . ARG A 1 106 ? -13.173 4.380 11.999 1.00 92.38 106 ARG A CA 1
ATOM 820 C C . ARG A 1 106 ? -12.936 3.354 13.106 1.00 92.38 106 ARG A C 1
ATOM 822 O O . ARG A 1 106 ? -13.840 3.084 13.894 1.00 92.38 106 ARG A O 1
ATOM 829 N N . LEU A 1 107 ? -11.736 2.783 13.178 1.00 90.50 107 LEU A N 1
ATOM 830 C CA . LEU A 1 107 ? -11.396 1.721 14.131 1.00 90.50 107 LEU A CA 1
ATOM 831 C C . LEU A 1 107 ? -11.253 2.219 15.579 1.00 90.50 107 LEU A C 1
ATOM 833 O O . LEU A 1 107 ? -11.384 1.422 16.505 1.00 90.50 107 LEU A O 1
ATOM 837 N N . SER A 1 108 ? -11.001 3.516 15.778 1.00 90.25 108 SER A N 1
ATOM 838 C CA . SER A 1 108 ? -10.916 4.169 17.092 1.00 90.25 108 SER A CA 1
ATOM 839 C C . SER A 1 108 ? -12.294 4.518 17.674 1.00 90.25 108 SER A C 1
ATOM 841 O O . SER A 1 108 ? -12.421 4.777 18.874 1.00 90.25 108 SER A O 1
ATOM 843 N N . THR A 1 109 ? -13.356 4.515 16.858 1.00 84.19 109 THR A N 1
ATOM 844 C CA . THR A 1 109 ? -14.722 4.735 17.361 1.00 84.19 109 THR A CA 1
ATOM 845 C C . THR A 1 109 ? -15.119 3.650 18.370 1.00 84.19 109 THR A C 1
ATOM 847 O O . THR A 1 109 ? -14.622 2.524 18.319 1.00 84.19 109 THR A O 1
ATOM 850 N N . LYS A 1 110 ? -15.987 3.992 19.341 1.00 75.88 110 LYS A N 1
ATOM 851 C CA . LYS A 1 110 ? -16.374 3.074 20.429 1.00 75.88 110 LYS A CA 1
ATOM 852 C C . LYS A 1 110 ? -16.813 1.725 19.857 1.00 75.88 110 LYS A C 1
ATOM 854 O O . LYS A 1 110 ? -17.812 1.654 19.144 1.00 75.88 110 LYS A O 1
ATOM 859 N N . GLN A 1 111 ? -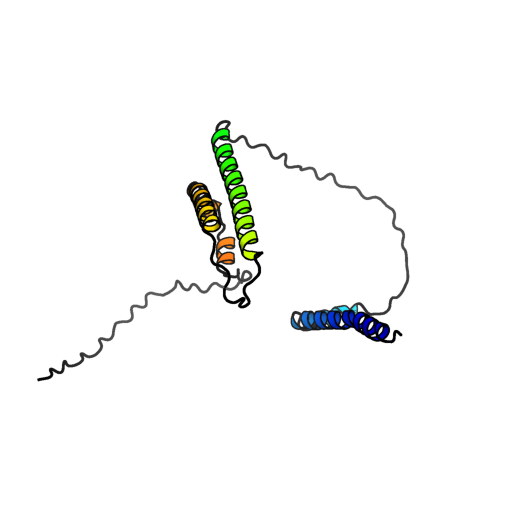16.059 0.679 20.195 1.00 66.94 111 GLN A N 1
ATOM 860 C CA . GLN A 1 111 ? -16.269 -0.652 19.643 1.00 66.94 111 GLN A CA 1
ATOM 861 C C . GLN A 1 111 ? -17.677 -1.167 19.982 1.00 66.94 111 GLN A C 1
ATOM 863 O O . GLN A 1 111 ? -18.112 -1.049 21.134 1.00 66.94 111 GLN A O 1
ATOM 868 N N . PRO A 1 112 ? -18.402 -1.736 19.003 1.00 65.56 112 PRO A N 1
ATOM 869 C CA . PRO A 1 112 ? -19.668 -2.390 19.279 1.00 65.56 112 PRO A CA 1
ATOM 870 C C . PRO A 1 112 ? -19.448 -3.605 20.204 1.00 65.56 112 PRO A C 1
ATOM 872 O O . PRO A 1 112 ? -18.392 -4.235 20.141 1.00 65.56 112 PRO A O 1
ATOM 875 N N . PRO A 1 113 ? -20.442 -3.984 21.033 1.00 71.19 113 PRO A N 1
ATOM 876 C CA . PRO A 1 113 ? -20.318 -5.068 22.020 1.00 71.19 113 PRO A CA 1
ATOM 877 C C . PRO A 1 113 ? -19.909 -6.426 21.431 1.00 71.19 113 PRO A C 1
ATOM 879 O O . PRO A 1 113 ? -19.399 -7.284 22.144 1.00 71.19 113 PRO A O 1
ATOM 882 N N . ASN A 1 114 ? -20.125 -6.617 20.126 1.00 73.81 114 ASN A N 1
ATOM 883 C CA . ASN A 1 114 ? -19.781 -7.831 19.403 1.00 73.81 114 ASN A CA 1
ATOM 884 C C . ASN A 1 114 ? -18.565 -7.570 18.498 1.00 73.81 114 ASN A C 1
ATOM 886 O O . ASN A 1 114 ? -18.720 -7.078 17.381 1.00 73.81 114 ASN A O 1
ATOM 890 N N . MET A 1 115 ? -17.366 -7.957 18.951 1.00 69.25 115 MET A N 1
ATOM 891 C CA . MET A 1 115 ? -16.108 -7.856 18.183 1.00 69.25 115 MET A CA 1
ATOM 892 C C . MET A 1 115 ? -16.115 -8.621 16.847 1.00 69.25 115 MET A C 1
ATOM 894 O O . MET A 1 115 ? -15.261 -8.379 16.000 1.00 69.25 115 MET A O 1
ATOM 898 N N . ILE A 1 116 ? -17.075 -9.533 16.649 1.00 71.38 116 ILE A N 1
ATOM 899 C CA . ILE A 1 116 ? -17.259 -10.285 15.398 1.00 71.38 116 ILE A CA 1
ATOM 900 C C . ILE A 1 116 ? -17.601 -9.357 14.219 1.00 71.38 116 ILE A C 1
ATOM 902 O O . ILE A 1 116 ? -17.281 -9.684 13.079 1.00 71.38 116 ILE A O 1
ATOM 906 N N . CYS A 1 117 ? -18.201 -8.189 14.469 1.00 62.09 117 CYS A N 1
ATOM 907 C CA . CYS A 1 117 ? -18.611 -7.264 13.415 1.00 62.09 117 CYS A CA 1
ATOM 908 C C . CYS A 1 117 ? -17.761 -5.991 13.455 1.00 62.09 117 CYS A C 1
ATOM 910 O O . CYS A 1 117 ? -18.127 -5.008 14.103 1.00 62.09 117 CYS A O 1
ATOM 912 N N . LEU A 1 118 ? -16.633 -5.987 12.738 1.00 74.75 118 LEU A N 1
ATOM 913 C CA . LEU A 1 118 ? -15.947 -4.733 12.427 1.00 74.75 118 LEU A CA 1
ATOM 914 C C . LEU A 1 118 ? -16.878 -3.846 11.588 1.00 74.75 118 LEU A C 1
ATOM 916 O O . LEU A 1 118 ? -17.593 -4.335 10.713 1.00 74.75 118 LEU A O 1
ATOM 920 N N . LEU A 1 119 ? -16.859 -2.534 11.845 1.00 84.31 119 LEU A N 1
ATOM 921 C CA . LEU A 1 119 ? -17.548 -1.562 10.993 1.00 84.31 119 LEU A CA 1
ATOM 922 C C . LEU A 1 119 ? -17.070 -1.732 9.547 1.00 84.31 119 LEU A C 1
ATOM 924 O O . LEU A 1 119 ? -15.873 -1.901 9.318 1.00 84.31 119 LEU A O 1
ATOM 928 N N . ALA A 1 120 ? -17.975 -1.666 8.576 1.00 90.31 120 ALA A N 1
AT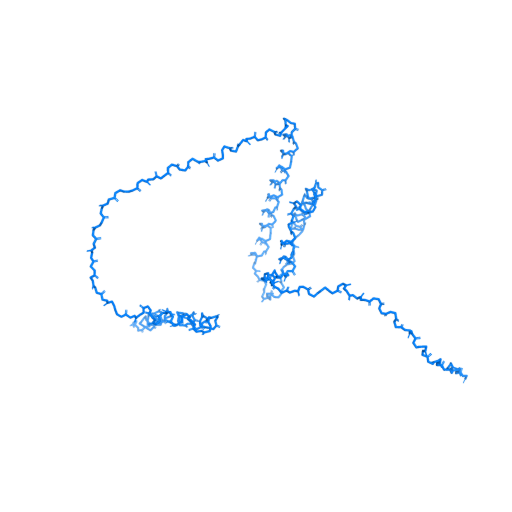OM 929 C CA . ALA A 1 120 ? -17.586 -1.694 7.170 1.00 90.31 120 ALA A CA 1
ATOM 930 C C . ALA A 1 120 ? -16.665 -0.501 6.828 1.00 90.31 120 ALA A C 1
ATOM 932 O O . ALA A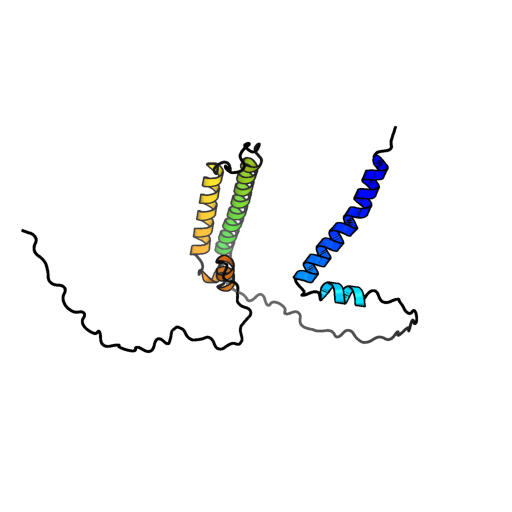 1 120 ? -16.756 0.536 7.494 1.00 90.31 120 ALA A O 1
ATOM 933 N N . PRO A 1 121 ? -15.795 -0.618 5.807 1.00 94.56 121 PRO A N 1
ATOM 934 C CA . PRO A 1 121 ? -15.044 0.521 5.293 1.00 94.56 121 PRO A CA 1
ATOM 935 C C . PRO A 1 121 ? -15.969 1.685 4.918 1.00 94.56 121 PRO A C 1
ATOM 937 O O . PRO A 1 121 ? -17.040 1.499 4.340 1.00 94.56 121 PRO A O 1
ATOM 940 N N . THR A 1 122 ? -15.551 2.894 5.259 1.00 95.56 122 THR A N 1
ATOM 941 C CA . THR A 1 122 ? -16.219 4.146 4.909 1.00 95.56 122 THR A CA 1
ATOM 942 C C . THR A 1 122 ? -16.026 4.483 3.430 1.00 95.56 122 THR A C 1
ATOM 944 O O . THR A 1 122 ? -15.047 4.083 2.802 1.00 95.56 122 THR A O 1
ATOM 947 N N . ALA A 1 123 ? -16.931 5.295 2.875 1.00 97.50 123 ALA A N 1
ATOM 948 C CA . ALA A 1 123 ? -16.819 5.777 1.495 1.00 97.50 123 ALA A CA 1
ATOM 949 C C . ALA A 1 123 ? -15.494 6.521 1.232 1.00 97.50 123 ALA A C 1
ATOM 951 O O . ALA A 1 123 ? -14.895 6.357 0.175 1.00 97.50 123 ALA A O 1
ATOM 952 N N . LYS A 1 124 ? -15.000 7.279 2.223 1.00 97.62 124 LYS A N 1
ATOM 953 C CA . LYS A 1 124 ? -13.701 7.962 2.159 1.00 97.62 124 LYS A CA 1
ATOM 954 C C . LYS A 1 124 ? -12.535 6.970 2.065 1.00 97.62 124 LYS A C 1
ATOM 956 O O . LYS A 1 124 ? -11.628 7.191 1.270 1.00 97.62 124 LYS A O 1
ATOM 961 N N . GLU A 1 125 ? -12.547 5.893 2.859 1.00 97.81 125 GLU A N 1
ATOM 962 C CA . GLU A 1 125 ? -11.533 4.827 2.761 1.00 97.81 125 GLU A CA 1
ATOM 963 C C . GLU A 1 125 ? -11.552 4.182 1.369 1.00 97.81 125 GLU A C 1
ATOM 965 O O . GLU A 1 125 ? -10.492 3.956 0.792 1.00 97.81 125 GLU A O 1
ATOM 970 N N . LEU A 1 126 ? -12.743 3.928 0.816 1.00 98.12 126 LEU A N 1
ATOM 971 C CA . LEU A 1 126 ? -12.894 3.320 -0.507 1.00 98.12 126 LEU A CA 1
ATOM 972 C C . LEU A 1 126 ? -12.327 4.219 -1.619 1.00 98.12 126 LEU A C 1
ATOM 974 O O . LEU A 1 126 ? -11.521 3.759 -2.421 1.00 98.12 126 LEU A O 1
ATOM 978 N N . GLU A 1 127 ? -12.666 5.512 -1.615 1.00 98.25 127 GLU A N 1
ATOM 979 C CA . GLU A 1 127 ? -12.158 6.483 -2.597 1.00 98.25 127 GLU A CA 1
ATOM 980 C C . GLU A 1 127 ? -10.629 6.633 -2.520 1.00 98.25 127 GLU A C 1
ATOM 982 O O . GLU A 1 127 ? -9.938 6.666 -3.541 1.00 98.25 127 GLU A O 1
ATOM 987 N N . LEU A 1 128 ? -10.074 6.718 -1.306 1.00 98.50 128 LEU A N 1
ATOM 988 C CA . LEU A 1 128 ? -8.625 6.802 -1.114 1.00 98.50 128 LEU A CA 1
ATOM 989 C C . LEU A 1 128 ? -7.924 5.522 -1.586 1.00 98.50 128 LEU A C 1
ATOM 991 O O . LEU A 1 128 ? -6.885 5.610 -2.239 1.00 98.50 128 LEU A O 1
ATOM 995 N N . ALA A 1 129 ? -8.497 4.348 -1.308 1.00 98.50 129 ALA A N 1
ATOM 996 C CA . ALA A 1 129 ? -7.965 3.069 -1.771 1.00 98.50 129 ALA A CA 1
ATOM 997 C C . ALA A 1 129 ? -7.983 2.957 -3.303 1.00 98.50 129 ALA A C 1
ATOM 999 O O . ALA A 1 129 ? -6.991 2.523 -3.889 1.00 98.50 129 ALA A O 1
ATOM 1000 N N . GLU A 1 130 ? -9.057 3.403 -3.959 1.00 98.31 130 GLU A N 1
ATOM 1001 C CA . GLU A 1 130 ? -9.135 3.451 -5.422 1.00 98.31 130 GLU A CA 1
ATOM 1002 C C . GLU A 1 130 ? -8.058 4.359 -6.023 1.00 98.31 130 GLU A C 1
ATOM 1004 O O . GLU A 1 130 ? -7.387 3.959 -6.975 1.00 98.31 130 GLU A O 1
ATOM 1009 N N . LYS A 1 131 ? -7.819 5.542 -5.441 1.00 98.38 131 LYS A N 1
ATOM 1010 C CA . LYS A 1 131 ? -6.748 6.446 -5.898 1.00 98.38 131 LYS A CA 1
ATOM 1011 C C . LYS A 1 131 ? -5.357 5.844 -5.714 1.00 98.38 131 LYS A C 1
ATOM 1013 O O . LYS A 1 131 ? -4.539 5.921 -6.629 1.00 98.38 131 LYS A O 1
ATOM 1018 N N . VAL A 1 132 ? -5.087 5.222 -4.563 1.00 98.56 132 VAL A N 1
ATOM 1019 C CA . VAL A 1 132 ? -3.816 4.517 -4.312 1.00 98.56 132 VAL A CA 1
ATOM 1020 C C . VAL A 1 132 ? -3.613 3.410 -5.342 1.00 98.56 132 VAL A C 1
ATOM 1022 O O . VAL A 1 132 ? -2.553 3.331 -5.960 1.00 98.56 132 VAL A O 1
ATOM 1025 N N . MET A 1 133 ? -4.632 2.578 -5.557 1.00 98.25 133 MET A N 1
ATOM 1026 C CA . MET A 1 133 ? -4.592 1.495 -6.535 1.00 98.25 133 MET A CA 1
ATOM 1027 C C . MET A 1 133 ? -4.358 2.026 -7.952 1.00 98.25 133 MET A C 1
ATOM 1029 O O . MET A 1 133 ? -3.511 1.486 -8.660 1.00 98.25 133 MET A O 1
ATOM 1033 N N . GLY A 1 134 ? -5.060 3.087 -8.355 1.00 97.75 134 GLY A N 1
ATOM 1034 C CA . GLY A 1 134 ? -4.891 3.722 -9.662 1.00 97.75 134 GLY A CA 1
ATOM 1035 C C . GLY A 1 134 ? -3.459 4.206 -9.886 1.00 97.75 134 GLY A C 1
ATOM 1036 O O . GLY A 1 134 ? -2.834 3.825 -10.875 1.00 97.75 134 GLY A O 1
ATOM 1037 N N . ASN A 1 135 ? -2.903 4.953 -8.928 1.00 97.38 135 ASN A N 1
ATOM 1038 C CA . ASN A 1 135 ? -1.531 5.455 -9.015 1.00 97.38 135 ASN A CA 1
ATOM 1039 C C . ASN A 1 135 ? -0.502 4.321 -9.074 1.00 97.38 135 ASN A C 1
ATOM 1041 O O . ASN A 1 135 ? 0.400 4.350 -9.909 1.00 97.38 135 ASN A O 1
ATOM 1045 N N . LEU A 1 136 ? -0.632 3.301 -8.219 1.00 96.88 136 LEU A N 1
ATOM 1046 C CA . LEU A 1 136 ? 0.286 2.160 -8.235 1.00 96.88 136 LEU A CA 1
ATOM 1047 C C . LEU A 1 136 ? 0.167 1.344 -9.526 1.00 96.88 136 LEU A C 1
ATOM 1049 O O . LEU A 1 136 ? 1.183 0.884 -10.039 1.00 96.88 136 LEU A O 1
ATOM 1053 N N . THR A 1 137 ? -1.038 1.191 -10.077 1.00 97.06 137 THR A N 1
ATOM 1054 C CA . THR A 1 137 ? -1.254 0.489 -11.353 1.00 97.06 137 THR A CA 1
ATOM 1055 C C . THR A 1 137 ? -0.568 1.226 -12.500 1.00 97.06 137 THR A C 1
ATOM 1057 O O . THR A 1 137 ? 0.116 0.608 -13.310 1.00 97.06 137 THR A O 1
ATOM 1060 N N . GLU A 1 138 ? -0.685 2.554 -12.545 1.00 95.50 138 GLU A N 1
ATOM 1061 C CA . GLU A 1 138 ? -0.012 3.377 -13.552 1.00 95.50 138 GLU A CA 1
ATOM 1062 C C . GLU A 1 138 ? 1.518 3.308 -13.428 1.00 95.50 138 GLU A C 1
ATOM 1064 O O . GLU A 1 138 ? 2.214 3.174 -14.433 1.00 95.50 138 GLU A O 1
ATOM 1069 N N . LEU A 1 139 ? 2.054 3.377 -12.206 1.00 95.00 139 LEU A N 1
ATOM 1070 C CA . LEU A 1 139 ? 3.498 3.314 -11.958 1.00 95.00 139 LEU A CA 1
ATOM 1071 C C . LEU A 1 139 ? 4.080 1.938 -12.298 1.00 95.00 139 LEU A C 1
ATOM 1073 O O . LEU A 1 139 ? 5.104 1.843 -12.969 1.00 95.00 139 LEU A O 1
ATOM 1077 N N . THR A 1 140 ? 3.421 0.868 -11.859 1.00 95.56 140 THR A N 1
ATOM 1078 C CA . THR A 1 140 ? 3.895 -0.506 -12.088 1.00 95.56 140 THR A CA 1
ATOM 1079 C C . THR A 1 140 ? 3.669 -0.982 -13.520 1.00 95.56 140 THR A C 1
ATOM 1081 O O . THR A 1 140 ? 4.405 -1.844 -13.984 1.00 95.56 140 THR A O 1
ATOM 1084 N N . GLY A 1 141 ? 2.716 -0.395 -14.254 1.00 95.25 141 GLY A N 1
ATOM 1085 C CA . GLY A 1 141 ? 2.495 -0.682 -15.674 1.00 95.25 141 GLY A CA 1
ATOM 1086 C C . GLY A 1 141 ? 3.596 -0.166 -16.608 1.00 95.25 141 GLY A C 1
ATOM 1087 O O . GLY A 1 141 ? 3.639 -0.567 -17.768 1.00 95.25 141 GLY A O 1
ATOM 1088 N N . GLN A 1 142 ? 4.482 0.706 -16.120 1.00 93.56 142 GLN A N 1
ATOM 1089 C CA . GLN A 1 142 ? 5.597 1.272 -16.891 1.00 93.56 142 GLN A CA 1
ATOM 1090 C C . GLN A 1 142 ? 6.898 0.467 -16.756 1.00 93.56 142 GLN A C 1
ATOM 1092 O O . GLN A 1 142 ? 7.878 0.768 -17.433 1.00 93.56 142 GLN A O 1
ATOM 1097 N N . VAL A 1 143 ? 6.916 -0.557 -15.901 1.00 93.81 143 VAL A N 1
ATOM 1098 C CA . VAL A 1 143 ? 8.088 -1.400 -15.628 1.00 93.81 143 VAL A CA 1
ATOM 1099 C C . VAL A 1 143 ? 7.746 -2.873 -15.821 1.00 93.81 143 VAL A C 1
ATOM 1101 O O . VAL A 1 143 ? 6.574 -3.260 -15.825 1.00 93.81 143 VAL A O 1
ATOM 1104 N N . ALA A 1 144 ? 8.757 -3.726 -15.987 1.00 94.38 144 ALA A N 1
ATOM 1105 C CA . ALA A 1 144 ? 8.502 -5.156 -16.052 1.00 94.38 144 ALA A CA 1
ATOM 1106 C C . ALA A 1 144 ? 8.120 -5.682 -14.654 1.00 94.38 144 ALA A C 1
ATOM 1108 O O . ALA A 1 144 ? 8.638 -5.199 -13.644 1.00 94.38 144 ALA A O 1
ATOM 1109 N N . PRO A 1 145 ? 7.270 -6.722 -14.545 1.00 93.56 145 PRO A N 1
ATOM 1110 C CA . PRO A 1 145 ? 6.886 -7.279 -13.245 1.00 93.56 145 PRO A CA 1
ATOM 1111 C C . PRO A 1 145 ? 8.079 -7.697 -12.368 1.00 93.56 145 PRO A C 1
ATOM 1113 O O . PRO A 1 145 ? 8.016 -7.592 -11.142 1.00 93.56 145 PRO A O 1
ATOM 1116 N N . CYS A 1 146 ? 9.176 -8.141 -12.994 1.00 93.81 146 CYS A N 1
ATOM 1117 C CA . CYS A 1 146 ? 10.413 -8.523 -12.312 1.00 93.81 146 CYS A CA 1
ATOM 1118 C C . CYS A 1 146 ? 11.165 -7.347 -11.673 1.00 93.81 146 CYS A C 1
ATOM 1120 O O . CYS A 1 146 ? 11.928 -7.578 -10.738 1.00 93.81 146 CYS A O 1
ATOM 1122 N N . ASP A 1 147 ? 10.933 -6.114 -12.131 1.00 94.62 147 ASP A N 1
ATOM 1123 C CA . ASP A 1 147 ? 11.565 -4.911 -11.578 1.00 94.62 147 ASP A CA 1
ATOM 1124 C C . ASP A 1 147 ? 10.888 -4.472 -10.271 1.00 94.62 147 ASP A C 1
ATOM 1126 O O . ASP A 1 147 ? 11.505 -3.831 -9.423 1.00 94.62 147 ASP A O 1
ATOM 1130 N N . VAL A 1 148 ? 9.616 -4.844 -10.083 1.00 94.56 148 VAL A N 1
ATOM 1131 C CA . VAL A 1 148 ? 8.825 -4.503 -8.888 1.00 94.56 148 VAL A CA 1
ATOM 1132 C C . VAL A 1 148 ? 8.963 -5.568 -7.803 1.00 94.56 148 VAL A C 1
ATOM 1134 O O . VAL A 1 148 ? 8.995 -5.251 -6.613 1.00 94.56 148 VAL A O 1
ATOM 1137 N N . SER A 1 149 ? 9.011 -6.847 -8.186 1.00 94.44 149 SER A N 1
ATOM 1138 C CA . SER A 1 149 ? 9.060 -7.954 -7.231 1.00 94.44 149 SER A CA 1
ATOM 1139 C C . SER A 1 149 ? 9.942 -9.097 -7.713 1.00 94.44 149 SER A C 1
ATOM 1141 O O . SER A 1 149 ? 9.883 -9.535 -8.860 1.00 94.44 149 SER A O 1
ATOM 1143 N N . SER A 1 150 ? 10.723 -9.645 -6.784 1.00 94.81 150 SER A N 1
ATOM 1144 C CA . SER A 1 150 ? 11.517 -10.849 -7.011 1.00 94.81 150 SER A CA 1
ATOM 1145 C C . SER A 1 150 ? 10.668 -12.123 -6.901 1.00 94.81 150 SER A C 1
ATOM 1147 O O . SER A 1 150 ? 9.685 -12.194 -6.162 1.00 94.81 150 SER A O 1
ATOM 1149 N N . ILE A 1 151 ? 11.112 -13.208 -7.537 1.00 93.06 151 ILE A N 1
ATOM 1150 C CA . ILE A 1 151 ? 10.461 -14.524 -7.394 1.00 93.06 151 ILE A CA 1
ATOM 1151 C C . ILE A 1 151 ? 10.448 -14.971 -5.919 1.00 93.06 151 ILE A C 1
ATOM 1153 O O . ILE A 1 151 ? 9.486 -15.576 -5.442 1.00 93.06 151 ILE A O 1
ATOM 1157 N N . ALA A 1 152 ? 11.503 -14.648 -5.166 1.00 92.38 152 ALA A N 1
ATOM 1158 C CA . ALA A 1 152 ? 11.592 -14.978 -3.749 1.00 92.38 152 ALA A CA 1
ATOM 1159 C C . ALA A 1 152 ? 10.538 -14.239 -2.907 1.00 92.38 152 ALA A C 1
ATOM 1161 O O . ALA A 1 152 ? 9.929 -14.861 -2.037 1.00 92.38 152 ALA A O 1
ATOM 1162 N N . SER A 1 153 ? 10.294 -12.948 -3.163 1.00 93.62 153 SER A N 1
ATOM 1163 C CA . SER A 1 153 ? 9.247 -12.179 -2.471 1.00 93.62 153 SER A CA 1
ATOM 1164 C C . SER A 1 153 ? 7.848 -12.686 -2.809 1.00 93.62 153 SER A C 1
ATOM 1166 O O . SER A 1 153 ? 7.027 -12.798 -1.902 1.00 93.62 153 SER A O 1
ATOM 1168 N N . ILE A 1 154 ? 7.596 -13.080 -4.062 1.00 93.69 154 ILE A N 1
ATOM 1169 C CA . ILE A 1 154 ? 6.318 -13.685 -4.470 1.00 93.69 154 ILE A CA 1
ATOM 1170 C C . ILE A 1 154 ? 6.080 -15.002 -3.723 1.00 93.69 154 ILE A C 1
ATOM 1172 O O . ILE A 1 154 ? 5.038 -15.167 -3.093 1.00 93.69 154 ILE A O 1
ATOM 1176 N N . ARG A 1 155 ? 7.060 -15.918 -3.715 1.00 94.06 155 ARG A N 1
ATOM 1177 C CA . ARG A 1 155 ? 6.948 -17.185 -2.970 1.00 94.06 155 ARG A CA 1
ATOM 1178 C C . ARG A 1 155 ? 6.656 -16.953 -1.489 1.00 94.06 155 ARG A C 1
ATOM 1180 O O . ARG A 1 155 ? 5.729 -17.558 -0.959 1.00 94.06 155 ARG A O 1
ATOM 1187 N N . LYS A 1 156 ? 7.386 -16.032 -0.849 1.00 93.31 156 LYS A N 1
ATOM 1188 C CA . LYS A 1 156 ? 7.144 -15.650 0.551 1.00 93.31 156 LYS A CA 1
ATOM 1189 C C . LYS A 1 156 ? 5.717 -15.138 0.764 1.00 93.31 156 LYS A C 1
ATOM 1191 O O . LYS A 1 156 ? 5.065 -15.573 1.706 1.00 93.31 156 LYS A O 1
ATOM 1196 N N . ALA A 1 157 ? 5.223 -14.262 -0.111 1.00 94.06 157 ALA A N 1
ATOM 1197 C CA . ALA A 1 157 ? 3.863 -13.725 -0.029 1.00 94.06 157 ALA A CA 1
ATOM 1198 C C . ALA A 1 157 ? 2.784 -14.807 -0.213 1.00 94.06 157 ALA A C 1
ATOM 1200 O O . ALA A 1 157 ? 1.734 -14.742 0.419 1.00 94.06 157 ALA A O 1
ATOM 1201 N N . MET A 1 158 ? 3.060 -15.830 -1.024 1.00 94.94 158 MET A N 1
ATOM 1202 C CA . MET A 1 158 ? 2.188 -16.997 -1.205 1.00 94.94 158 MET A CA 1
ATOM 1203 C C . MET A 1 158 ? 2.290 -18.025 -0.064 1.00 94.94 158 MET A C 1
ATOM 1205 O O . MET A 1 158 ? 1.657 -19.075 -0.137 1.00 94.94 158 MET A O 1
ATOM 1209 N N . GLY A 1 159 ? 3.102 -17.772 0.968 1.00 92.88 159 GLY A N 1
ATOM 1210 C CA . GLY A 1 159 ? 3.353 -18.738 2.041 1.00 92.88 159 GLY A CA 1
ATOM 1211 C C . GLY A 1 159 ? 4.194 -19.944 1.606 1.00 92.88 159 GLY A C 1
ATOM 1212 O O . GLY A 1 159 ? 4.273 -20.933 2.329 1.00 92.88 159 GLY A O 1
ATOM 1213 N N . ILE A 1 160 ? 4.845 -19.876 0.441 1.00 91.31 160 ILE A N 1
ATOM 1214 C CA . ILE A 1 160 ? 5.766 -20.905 -0.041 1.00 91.31 160 ILE A CA 1
ATOM 1215 C C . ILE A 1 160 ? 7.103 -20.667 0.659 1.00 91.31 160 ILE A C 1
ATOM 1217 O O . ILE A 1 160 ? 7.902 -19.818 0.247 1.00 91.31 160 ILE A O 1
ATOM 1221 N N . ALA A 1 161 ? 7.335 -21.399 1.749 1.00 72.62 161 ALA A N 1
ATOM 1222 C CA . ALA A 1 161 ? 8.630 -21.417 2.409 1.00 72.62 161 ALA A CA 1
ATOM 1223 C C . ALA A 1 161 ? 9.702 -21.823 1.388 1.00 72.62 161 ALA A C 1
ATOM 1225 O O . ALA A 1 161 ? 9.564 -22.827 0.688 1.00 72.62 161 ALA A O 1
ATOM 1226 N N . ALA A 1 162 ? 10.773 -21.034 1.287 1.00 62.88 162 ALA A N 1
ATOM 1227 C CA . ALA A 1 162 ? 11.977 -21.513 0.632 1.00 62.88 162 ALA A CA 1
ATOM 1228 C C . ALA A 1 162 ? 12.486 -22.676 1.485 1.00 62.88 162 ALA A C 1
ATOM 1230 O O . ALA A 1 162 ? 12.997 -22.455 2.582 1.00 62.88 162 ALA A O 1
ATOM 1231 N N . LEU A 1 163 ? 12.266 -23.903 1.013 1.00 60.53 163 LEU A N 1
ATOM 1232 C CA . LEU A 1 163 ? 12.884 -25.088 1.588 1.00 60.53 163 LEU A CA 1
ATOM 1233 C C . LEU A 1 163 ? 14.390 -24.784 1.688 1.00 60.53 163 LEU A C 1
ATOM 1235 O O . LEU A 1 163 ? 14.949 -24.330 0.680 1.00 60.53 163 LEU A O 1
ATOM 1239 N N . PRO A 1 164 ? 15.034 -24.925 2.868 1.00 58.91 164 PRO A N 1
ATOM 1240 C CA . PRO A 1 164 ? 16.482 -24.771 2.965 1.00 58.91 164 PRO A CA 1
ATOM 1241 C C . PRO A 1 164 ? 17.066 -25.647 1.873 1.00 58.91 164 PRO A C 1
ATOM 1243 O O . PRO A 1 164 ? 16.638 -26.793 1.777 1.00 58.91 164 PRO A O 1
ATOM 1246 N N . ALA A 1 165 ? 17.895 -25.054 1.005 1.00 53.16 165 ALA A N 1
ATOM 1247 C CA . ALA A 1 165 ? 18.362 -25.657 -0.236 1.00 53.16 165 ALA A CA 1
ATOM 1248 C C . ALA A 1 165 ? 18.720 -27.122 0.018 1.00 53.16 165 ALA A C 1
ATOM 1250 O O . ALA A 1 165 ? 19.785 -27.420 0.555 1.00 53.16 165 ALA A O 1
ATOM 1251 N N . LEU A 1 166 ? 17.779 -28.022 -0.283 1.00 45.84 166 LEU A N 1
ATOM 1252 C CA . LEU A 1 166 ? 18.024 -29.438 -0.164 1.00 45.84 166 LEU A CA 1
ATOM 1253 C C . LEU A 1 166 ? 18.938 -29.711 -1.336 1.00 45.84 166 LEU A C 1
ATOM 1255 O O . LEU A 1 166 ? 18.517 -29.703 -2.491 1.00 45.84 166 LEU A O 1
ATOM 1259 N N . THR A 1 167 ? 20.203 -29.915 -1.013 1.00 49.59 167 THR A N 1
ATOM 1260 C CA . THR A 1 167 ? 21.192 -30.620 -1.817 1.00 49.59 167 THR A CA 1
ATOM 1261 C C . THR A 1 167 ? 20.759 -32.080 -2.007 1.00 49.59 167 THR A C 1
ATOM 1263 O O . THR A 1 167 ? 21.556 -32.991 -1.851 1.00 49.59 167 THR A O 1
ATOM 1266 N N . GLU A 1 168 ? 19.485 -32.318 -2.310 1.00 55.47 168 GLU A N 1
ATOM 1267 C CA . GLU A 1 168 ? 18.950 -33.624 -2.650 1.00 55.47 168 GLU A CA 1
ATOM 1268 C C . GLU A 1 168 ? 18.520 -33.601 -4.114 1.00 55.47 168 GLU A C 1
ATOM 1270 O O . GLU A 1 168 ? 18.048 -32.565 -4.601 1.00 55.47 168 GLU A O 1
ATOM 1275 N N . PRO A 1 169 ? 18.689 -34.718 -4.840 1.00 54.16 169 PRO A N 1
ATOM 1276 C CA . PRO A 1 169 ? 18.345 -34.790 -6.248 1.00 54.16 169 PRO A CA 1
ATOM 1277 C C . PRO A 1 169 ? 16.860 -34.469 -6.427 1.00 54.16 169 PRO A C 1
ATOM 1279 O O . PRO A 1 169 ? 15.990 -35.211 -5.973 1.00 54.16 169 PRO A O 1
ATOM 1282 N N . LEU A 1 170 ? 16.576 -33.343 -7.083 1.00 55.44 170 LEU A N 1
ATOM 1283 C CA . LEU A 1 170 ? 15.240 -32.966 -7.519 1.00 55.44 170 LEU A CA 1
ATOM 1284 C C . LEU A 1 170 ? 14.680 -34.116 -8.362 1.00 55.44 170 LEU A C 1
ATOM 1286 O O . LEU A 1 170 ? 15.159 -34.365 -9.467 1.00 55.44 170 LEU A O 1
ATOM 1290 N N . VAL A 1 171 ? 13.686 -34.831 -7.832 1.00 64.06 171 VAL A N 1
ATOM 1291 C CA . VAL A 1 171 ? 12.923 -35.790 -8.628 1.00 64.06 171 VAL A CA 1
ATOM 1292 C C . VAL A 1 171 ? 12.181 -34.978 -9.679 1.00 64.06 171 VAL A C 1
ATOM 1294 O O . VAL A 1 171 ? 11.277 -34.204 -9.365 1.00 64.06 171 VAL A O 1
ATOM 1297 N N . ASP A 1 172 ? 12.627 -35.118 -10.922 1.00 52.59 172 ASP A N 1
ATOM 1298 C CA . ASP A 1 172 ? 12.014 -34.502 -12.083 1.00 52.59 172 ASP A CA 1
ATOM 1299 C C . ASP A 1 172 ? 10.618 -35.102 -12.306 1.00 52.59 172 ASP A C 1
ATOM 1301 O O . ASP A 1 172 ? 10.457 -36.178 -12.879 1.00 52.59 172 ASP A O 1
ATOM 1305 N N . LEU A 1 173 ? 9.594 -34.396 -11.825 1.00 64.00 173 LEU A N 1
ATOM 1306 C CA . LEU A 1 173 ? 8.190 -34.759 -12.026 1.00 64.00 173 LEU A CA 1
ATOM 1307 C C . LEU A 1 173 ? 7.715 -34.504 -13.470 1.00 64.00 173 LEU A C 1
ATOM 1309 O O . LEU A 1 173 ? 6.560 -34.792 -13.778 1.00 64.00 173 LEU A O 1
ATOM 1313 N N . THR A 1 174 ? 8.570 -33.970 -14.353 1.00 55.09 174 THR A N 1
ATOM 1314 C CA . THR A 1 174 ? 8.267 -33.810 -15.786 1.00 55.09 174 THR A CA 1
ATOM 1315 C C . THR A 1 174 ? 8.689 -35.012 -16.631 1.00 55.09 174 THR A C 1
ATOM 1317 O O . THR A 1 174 ? 8.267 -35.122 -17.781 1.00 55.09 174 THR A O 1
ATOM 1320 N N . ALA A 1 175 ? 9.401 -35.984 -16.050 1.00 47.09 175 ALA A N 1
ATOM 1321 C CA . ALA A 1 175 ? 9.691 -37.270 -16.677 1.00 47.09 175 ALA A CA 1
ATOM 1322 C C . ALA A 1 175 ? 8.495 -38.241 -16.584 1.00 47.09 175 ALA A C 1
ATOM 1324 O O . ALA A 1 175 ? 8.627 -39.377 -16.127 1.00 47.09 175 ALA A O 1
ATOM 1325 N N . VAL A 1 176 ? 7.312 -37.823 -17.045 1.00 48.47 176 VAL A N 1
ATOM 1326 C CA . VAL A 1 176 ? 6.327 -38.796 -17.530 1.00 48.47 176 VAL A CA 1
ATOM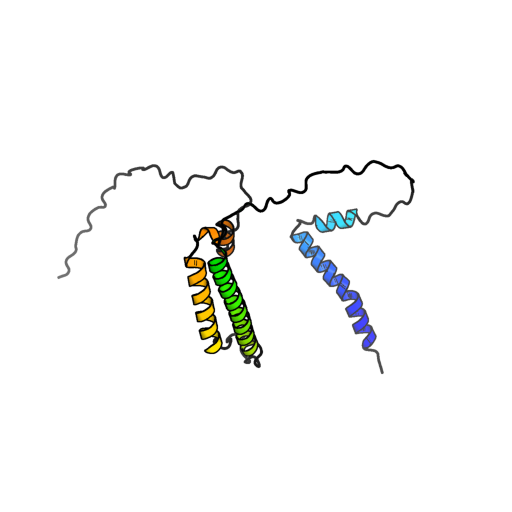 1327 C C . VAL A 1 176 ? 6.871 -39.283 -18.866 1.00 48.47 176 VAL A C 1
ATOM 1329 O O . VAL A 1 176 ? 6.750 -38.616 -19.890 1.00 48.47 176 VAL A O 1
ATOM 1332 N N . GLN A 1 177 ? 7.544 -40.433 -18.834 1.00 48.28 177 GLN A N 1
ATOM 1333 C CA . GLN A 1 177 ? 7.708 -41.232 -20.038 1.00 48.28 177 GLN A CA 1
ATOM 1334 C C . GLN A 1 177 ? 6.311 -41.484 -20.598 1.00 48.28 177 GLN A C 1
ATOM 1336 O O . GLN A 1 177 ? 5.421 -41.938 -19.880 1.00 48.28 177 GLN A O 1
ATOM 1341 N N . ASP A 1 178 ? 6.151 -41.148 -21.871 1.00 44.69 178 ASP A N 1
ATOM 1342 C CA . ASP A 1 178 ? 4.986 -41.410 -22.703 1.00 44.69 178 ASP A CA 1
ATOM 1343 C C . ASP A 1 178 ? 4.821 -42.937 -22.833 1.00 44.69 178 ASP A C 1
ATOM 1345 O O . ASP A 1 178 ? 5.218 -43.568 -23.812 1.00 44.69 178 ASP A O 1
ATOM 1349 N N . ALA A 1 179 ? 4.331 -43.579 -21.773 1.00 44.06 179 ALA A N 1
ATOM 1350 C CA . ALA A 1 179 ? 3.865 -44.949 -21.823 1.00 44.06 179 ALA A CA 1
ATOM 1351 C C . ALA A 1 179 ? 2.451 -44.892 -22.395 1.00 44.06 179 ALA A C 1
ATOM 1353 O O . ALA A 1 179 ? 1.466 -44.727 -21.677 1.00 44.06 179 ALA A O 1
ATOM 1354 N N . SER A 1 180 ? 2.365 -44.984 -23.720 1.00 48.50 180 SER A N 1
ATOM 1355 C CA . SER A 1 180 ? 1.129 -45.287 -24.426 1.00 48.50 180 SER A CA 1
ATOM 1356 C C . SER A 1 180 ? 0.613 -46.652 -23.956 1.00 48.50 180 SER A C 1
ATOM 1358 O O . SER A 1 180 ? 0.968 -47.691 -24.518 1.00 48.50 180 SER A O 1
ATOM 1360 N N . GLU A 1 181 ? -0.194 -46.666 -22.901 1.00 47.06 181 GLU A N 1
ATOM 1361 C CA . GLU A 1 181 ? -0.969 -47.842 -22.525 1.00 47.06 181 GLU A CA 1
ATOM 1362 C C . GLU A 1 181 ? -2.103 -48.020 -23.552 1.00 47.06 181 GLU A C 1
ATOM 1364 O O . GLU A 1 181 ? -2.853 -47.072 -23.817 1.00 47.06 181 GLU A O 1
ATOM 1369 N N . PRO A 1 182 ? -2.239 -49.195 -24.195 1.00 49.25 182 PRO A N 1
ATOM 1370 C CA . PRO A 1 182 ? -3.350 -49.443 -25.099 1.00 49.25 182 PRO A CA 1
ATOM 1371 C C . PRO A 1 182 ? -4.647 -49.465 -24.285 1.00 49.25 182 PRO A C 1
ATOM 1373 O O . PRO A 1 182 ? -4.814 -50.290 -23.392 1.00 49.25 182 PRO A O 1
ATOM 1376 N N . MET A 1 183 ? -5.570 -48.553 -24.601 1.00 45.03 183 MET A N 1
ATOM 1377 C CA . MET A 1 183 ? -6.929 -48.573 -24.062 1.00 45.03 183 MET A CA 1
ATOM 1378 C C . MET A 1 183 ? -7.568 -49.944 -24.315 1.00 45.03 183 MET A C 1
ATOM 1380 O O . MET A 1 183 ? -7.912 -50.275 -25.452 1.00 45.03 183 MET A O 1
ATOM 1384 N N . GLU A 1 184 ? -7.781 -50.720 -23.254 1.00 50.56 184 GLU A N 1
ATOM 1385 C CA . GLU A 1 184 ? -8.735 -51.818 -23.298 1.00 50.56 184 GLU A CA 1
ATOM 1386 C C . GLU A 1 184 ? -10.142 -51.223 -23.393 1.00 50.56 184 GLU A C 1
ATOM 1388 O O . GLU A 1 184 ? -10.630 -50.512 -22.512 1.00 50.56 184 GLU A O 1
ATOM 1393 N N . THR A 1 185 ? -10.788 -51.481 -24.524 1.00 50.75 185 THR A N 1
ATOM 1394 C CA . THR A 1 185 ? -12.174 -51.115 -24.789 1.00 50.75 185 THR A CA 1
ATOM 1395 C C . THR A 1 185 ? -13.094 -51.740 -23.743 1.00 50.75 185 THR A C 1
ATOM 1397 O O . THR A 1 185 ? -13.213 -52.963 -23.669 1.00 50.75 185 THR A O 1
ATOM 1400 N N . LEU A 1 186 ? -13.780 -50.901 -22.965 1.00 43.34 186 LEU A N 1
ATOM 1401 C CA . LEU A 1 186 ? -14.837 -51.337 -22.056 1.00 43.34 186 LEU A CA 1
ATOM 1402 C C . LEU A 1 186 ? -16.011 -51.963 -22.837 1.00 43.34 186 LEU A C 1
ATOM 1404 O O . LEU A 1 186 ? -16.356 -51.482 -23.923 1.00 43.34 186 LEU A O 1
ATOM 1408 N N . PRO A 1 187 ? -16.666 -53.006 -22.295 1.00 50.59 187 PRO A N 1
ATOM 1409 C CA . PRO A 1 187 ? -17.815 -53.627 -22.932 1.00 50.59 187 PRO A CA 1
ATOM 1410 C C . PRO A 1 187 ? -19.014 -52.671 -22.946 1.00 50.59 187 PRO A C 1
ATOM 1412 O O . PRO A 1 187 ? -19.368 -52.046 -21.948 1.00 50.59 187 PRO A O 1
ATOM 1415 N N . SER A 1 188 ? -19.639 -52.589 -24.119 1.00 45.47 188 SER A N 1
ATOM 1416 C CA . SER A 1 188 ? -20.860 -51.839 -24.405 1.00 45.47 188 SER A CA 1
ATOM 1417 C C . SER A 1 188 ? -21.997 -52.213 -23.441 1.00 45.47 188 SER A C 1
ATOM 1419 O O . SER A 1 188 ? -22.423 -53.367 -23.381 1.00 45.47 188 SER A O 1
ATOM 1421 N N . CYS A 1 189 ? -22.506 -51.229 -22.696 1.00 43.62 189 CYS A N 1
ATOM 1422 C CA . CYS A 1 189 ? -23.715 -51.371 -21.887 1.00 43.62 189 CYS A CA 1
ATOM 1423 C C . CYS A 1 189 ? -24.950 -51.492 -22.803 1.00 43.62 189 CYS A C 1
ATOM 1425 O O . CYS A 1 189 ? -25.137 -50.627 -23.665 1.00 43.62 189 CYS A O 1
ATOM 1427 N N . PRO A 1 190 ? -25.835 -52.490 -22.625 1.00 51.12 190 PRO A N 1
ATOM 1428 C CA . PRO A 1 190 ? -27.054 -52.568 -23.413 1.00 51.12 190 PRO A CA 1
ATOM 1429 C C . PRO A 1 190 ? -28.051 -51.489 -22.974 1.00 51.12 190 PRO A C 1
ATOM 1431 O O . PRO A 1 190 ? -28.417 -51.370 -21.805 1.00 51.12 190 PRO A O 1
ATOM 1434 N N . PHE A 1 191 ? -28.503 -50.714 -23.956 1.00 46.44 191 PHE A N 1
ATOM 1435 C CA . PHE A 1 191 ? -29.609 -49.773 -23.854 1.00 46.44 191 PHE A CA 1
ATOM 1436 C C . PHE A 1 191 ? -30.911 -50.537 -23.573 1.00 46.44 191 PHE A C 1
ATOM 1438 O O . PHE A 1 191 ? -31.405 -51.271 -24.429 1.00 46.44 191 PHE A O 1
ATOM 1445 N N . VAL A 1 192 ? -31.473 -50.373 -22.374 1.00 51.00 192 VAL A N 1
ATOM 1446 C CA . VAL A 1 192 ? -32.801 -50.899 -22.042 1.00 51.00 192 VAL A CA 1
ATOM 1447 C C . VAL A 1 192 ? -33.833 -49.814 -22.336 1.00 51.00 192 VAL A C 1
ATOM 1449 O O . VAL A 1 192 ? -33.921 -48.812 -21.630 1.00 51.00 192 VAL A O 1
ATOM 1452 N N . ALA A 1 193 ? -34.608 -50.020 -23.400 1.00 49.69 193 ALA A N 1
ATOM 1453 C CA . ALA A 1 193 ? -35.767 -49.203 -23.724 1.00 49.69 193 ALA A CA 1
ATOM 1454 C C . ALA A 1 193 ? -36.920 -49.534 -22.764 1.00 49.69 193 ALA A C 1
ATOM 1456 O O . ALA A 1 193 ? -37.397 -50.669 -22.724 1.00 49.69 193 ALA A O 1
ATOM 1457 N N . VAL A 1 194 ? -37.371 -48.536 -22.007 1.00 45.22 194 VAL A N 1
ATOM 1458 C CA . VAL A 1 194 ? -38.632 -48.591 -21.258 1.00 45.22 194 VAL A CA 1
ATOM 1459 C C . VAL A 1 194 ? -39.780 -48.384 -22.247 1.00 45.22 194 VAL A C 1
ATOM 1461 O O . VAL A 1 194 ? -39.745 -47.443 -23.044 1.00 45.22 194 VAL A O 1
ATOM 1464 N N . LYS A 1 195 ? -40.785 -49.259 -22.196 1.00 48.41 195 LYS A N 1
ATOM 1465 C CA . LYS A 1 195 ? -42.085 -49.075 -22.842 1.00 48.41 195 LYS A CA 1
ATOM 1466 C C . LYS A 1 195 ? -43.179 -49.164 -21.793 1.00 48.41 195 LYS A C 1
ATOM 1468 O O . LYS A 1 195 ? -43.033 -50.022 -20.895 1.00 48.41 195 LYS A O 1
#

Foldseek 3Di:
DDPPVVVVVVVVVCVVVVVVVVVQVVVCVVVVHPSVVVVVVVPDDDDDDDDDDDDDDDDDDPPDDDPPPPPPDDDPPCVPVVVVLVVLVVVLVVLVVVLVVQVCVQQVPDDDPDPVDRDDRDPSNVVSVVSSVVSVCVSPVVDDPCVVDPPVVVCVVVVNDPDPPPPDPPPPPVPPDPPPDPDDDDDDDDDDDDD

Secondary structure (DSSP, 8-state):
---SHHHHHHHHHHHHHHHHHHHHHHHHHHHTTHHHHHHHHH-SPPPP---------------------------TT-HHHHHHHHHHHHHHHHHHHHHHHHHHHHHHSPPPS-TT-PPPPPHHHHHHHHHHHHHHHHHHTTS-HHHH--HHHHHHHTT--------S----TT----------PPPPPP-----

Organism: NCBI:txid704102

Radius of gyration: 34.27 Å; chains: 1; bounding box: 95×69×84 Å

Sequence (195 aa):
RYRVFGSLSEFLSKSDEYVYKQADNLLDALTNGEHSRSLKEAEAPEKPAVEEKGDAEAAEPDSSSRPDLLCSATGPDSSGEALHFQKKLDETTKLLRDLQDAQRERLSTKQPPNMICLLAPTAKELELAEKVMGNLTELTGQVAPCDVSSIASIRKAMGIAALPALTEPLVDLTAVQDASEPMETLPSCPFVAVK

InterPro domains:
  IPR021900 Protein of unknown function DUF3512 [PF12024] (7-46)